Protein AF-A0A8H4S319-F1 (afdb_monomer)

pLDDT: mean 91.71, std 10.35, range [39.69, 98.25]

Nearest PDB structures (foldseek):
  4kp1-assembly1_A  TM=8.920E-01  e=3.649E-25  Methanocaldococcus jannaschii DSM 2661
  4kp2-assembly1_B-2  TM=8.948E-01  e=1.508E-23  Methanocaldococcus jannaschii DSM 2661
  1c97-assembly1_A  TM=8.474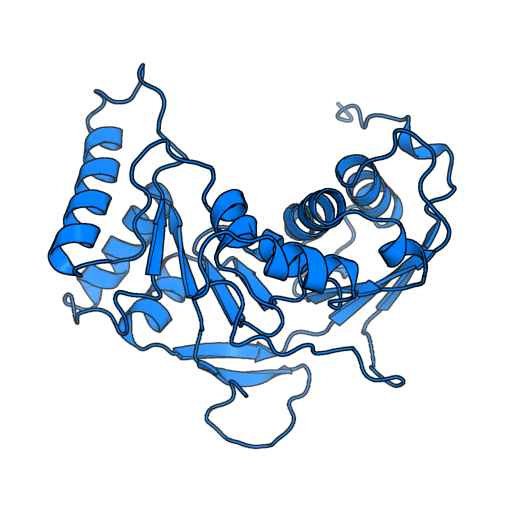E-01  e=1.762E-17  Bos taurus
  1nit-assembly1_A  TM=8.170E-01  e=7.501E-18  Bos taurus
  1fgh-assembly1_A  TM=7.8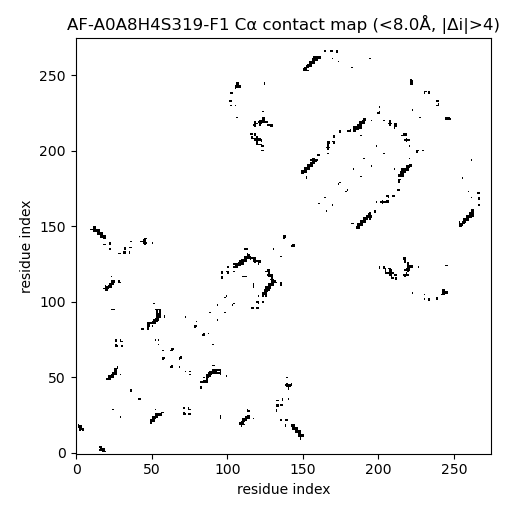74E-01  e=1.018E-17  Bos taurus

Solvent-accessible surface area (backbone atoms only — not comparable to full-atom values): 14619 Å² total; per-residue (Å²): 132,51,58,77,82,70,75,90,72,85,54,67,70,42,80,44,50,28,55,53,63,35,38,39,30,38,29,70,31,39,60,51,18,49,55,49,41,52,74,64,67,59,82,62,61,58,54,39,78,36,41,40,40,22,27,51,87,79,59,53,79,90,52,48,82,39,70,71,45,43,48,31,53,49,50,46,56,46,48,40,63,75,56,60,44,74,38,62,62,47,71,64,70,54,55,57,61,61,52,38,46,69,52,64,58,40,25,59,37,39,32,42,14,32,38,69,50,36,6,25,34,2,35,38,26,16,52,19,32,36,45,54,32,61,68,45,37,47,30,45,44,66,34,35,48,76,44,64,36,55,49,37,30,35,44,30,26,32,61,50,61,53,94,93,62,49,21,60,42,53,39,52,47,49,44,62,76,59,42,99,41,67,82,34,45,73,12,35,36,36,50,40,55,79,18,51,82,69,49,52,65,71,23,30,27,41,34,10,31,53,21,44,81,46,40,16,51,21,14,30,25,65,52,48,71,71,45,52,50,56,39,66,68,44,86,54,70,85,46,58,61,91,64,41,80,60,67,85,59,98,82,64,83,55,84,42,78,44,80,43,66,38,64,59,82,65,66,82,62,78,82,68,81,84,126

Foldseek 3Di:
DFFPVPPVDDDFQDKTKGFAQAEEEELVLLVQLVVLCVVVVNLAFPDLERYAYEHEPPQDPVCCPPPVNVVSLVSLVCCCVVNVHPRYQHHPNDDRCVCCLQFPQFAPGHYEYCDQLQLLNLLANHNGFHDHSNQSSVCRHVSMHIDRRHFEEEAAEDDEADPPDALLLVQVVV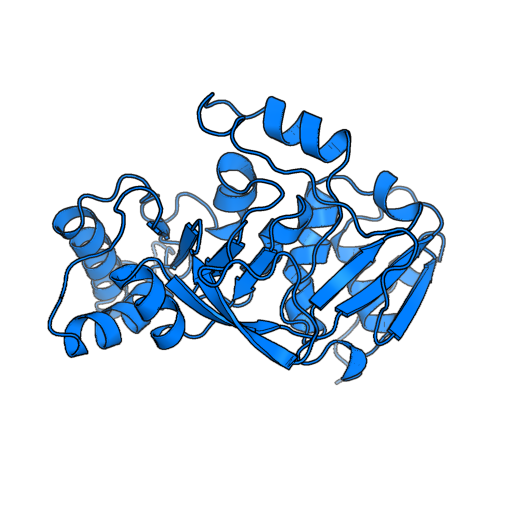CVVCPLDCLQARHEYEYHYPHSVNHASVSSSNNQSCSVVNNHRTYHYQHDPNSLVSQVPHDDPVSNDDHDRDDDDPPDDHPYYHYDYNHDPCSPDDDDPPD

Mean predicted aligned error: 5.01 Å

Sequence (275 aa):
MHDSNHKGFVAPGDLIRVFVDWILASEVSWAGMEKTYNSLRKPGIFRNDRFGLSGDHVVDPRVNKLPEVQALIGASERAKKTFKMTEYQGMNYTILHTEFYRERAQPGMLVVGSDSHTCSAGAIGCLAIGLGAADVTLPLVTGETWFNVPEAINIRLVGAPKPGIGGKDVILYILQVLKRNTIASDRIVEFTGPGVRHLSLDARFAVSNMTTELGGITGLLAPDDITQEFINRRKLTRHKWNTIYFKPDVDAEYAAVHEIDLTNDVFYRTLYPAG

Radius of gyration: 19.17 Å; Cα contacts (8 Å, |Δi|>4): 558; chains: 1; bounding box: 52×46×47 Å

Structure (mmCIF, N/CA/C/O backbone):
data_AF-A0A8H4S319-F1
#
_entry.id   AF-A0A8H4S319-F1
#
loop_
_atom_site.group_PDB
_atom_site.id
_atom_site.type_symbol
_atom_site.label_atom_id
_atom_site.label_alt_id
_atom_site.label_comp_id
_atom_site.label_asym_id
_atom_site.label_entity_id
_atom_site.label_seq_id
_atom_site.pdbx_PDB_ins_code
_atom_site.Cartn_x
_atom_site.Cartn_y
_atom_site.Cartn_z
_atom_site.occupancy
_atom_site.B_iso_or_equiv
_atom_site.auth_seq_id
_atom_site.auth_comp_id
_atom_site.auth_asym_id
_atom_site.auth_atom_id
_atom_site.pdbx_PDB_model_num
ATOM 1 N N . MET A 1 1 ? -9.879 -16.110 -3.978 1.00 51.53 1 MET A N 1
ATOM 2 C CA . MET A 1 1 ? -10.473 -15.450 -5.158 1.00 51.53 1 MET A CA 1
ATOM 3 C C . MET A 1 1 ? -11.551 -14.533 -4.612 1.00 51.53 1 MET A C 1
ATOM 5 O O . MET A 1 1 ? -12.383 -15.021 -3.860 1.00 51.53 1 MET A O 1
ATOM 9 N N . HIS A 1 2 ? -11.437 -13.225 -4.845 1.00 58.91 2 HIS A N 1
ATOM 10 C CA . HIS A 1 2 ? -12.194 -12.212 -4.094 1.00 58.91 2 HIS A CA 1
ATOM 11 C C . HIS A 1 2 ? -13.565 -11.877 -4.691 1.00 58.91 2 HIS A C 1
ATOM 13 O O . HIS A 1 2 ? -14.376 -11.281 -3.993 1.00 58.91 2 HIS A O 1
ATOM 19 N N . ASP A 1 3 ? -13.846 -12.275 -5.937 1.00 65.25 3 ASP A N 1
ATOM 20 C CA . ASP A 1 3 ? -15.151 -12.076 -6.581 1.00 65.25 3 ASP A CA 1
ATOM 21 C C . ASP A 1 3 ? -16.235 -12.973 -5.962 1.00 65.25 3 ASP A C 1
ATOM 23 O O . ASP A 1 3 ? -16.151 -14.201 -6.000 1.00 65.25 3 ASP A O 1
ATOM 27 N N . SER A 1 4 ? -17.286 -12.344 -5.436 1.00 59.56 4 SER A N 1
ATOM 28 C CA . SER A 1 4 ? -18.445 -13.034 -4.858 1.00 59.56 4 SER A CA 1
ATOM 29 C C . SER A 1 4 ? -19.352 -13.708 -5.903 1.00 59.56 4 SER A C 1
ATOM 31 O O . SER A 1 4 ? -20.124 -14.602 -5.550 1.00 59.56 4 SER A O 1
ATOM 33 N N . ASN A 1 5 ? -19.242 -13.340 -7.185 1.00 62.66 5 ASN A N 1
ATOM 34 C CA . ASN A 1 5 ? -20.091 -13.840 -8.272 1.00 62.66 5 ASN A CA 1
ATOM 35 C C . ASN A 1 5 ? -19.475 -15.003 -9.082 1.00 62.66 5 ASN A C 1
ATOM 37 O O . ASN A 1 5 ? -20.155 -15.556 -9.945 1.00 62.66 5 ASN A O 1
ATOM 41 N N . HIS A 1 6 ? -18.244 -15.428 -8.766 1.00 56.44 6 HIS A N 1
ATOM 42 C CA . HIS A 1 6 ? -17.611 -16.676 -9.225 1.00 56.44 6 HIS A CA 1
ATOM 43 C C . HIS A 1 6 ? -17.568 -16.893 -10.756 1.00 56.44 6 HIS A C 1
ATOM 45 O O . HIS A 1 6 ? -17.768 -18.013 -11.226 1.00 56.44 6 HIS A O 1
ATOM 51 N N . LYS A 1 7 ? -17.265 -15.862 -11.561 1.00 59.47 7 LYS A N 1
ATOM 52 C CA . LYS A 1 7 ? -17.079 -16.039 -13.023 1.00 59.47 7 LYS A CA 1
ATOM 53 C C . LYS A 1 7 ? -15.730 -16.653 -13.422 1.00 59.47 7 LYS A C 1
ATOM 55 O O . LYS A 1 7 ? -15.564 -17.079 -14.560 1.00 59.47 7 LYS A O 1
ATOM 60 N N . GLY A 1 8 ? -14.765 -16.700 -12.503 1.00 77.69 8 GLY A N 1
ATOM 61 C CA . GLY A 1 8 ? -13.423 -17.248 -12.740 1.00 77.69 8 GLY A CA 1
ATOM 62 C C . GLY A 1 8 ? -12.469 -16.325 -13.511 1.00 77.69 8 GLY A C 1
ATOM 63 O O . GLY A 1 8 ? -11.270 -16.578 -13.492 1.00 77.69 8 GLY A O 1
ATOM 64 N N . PHE A 1 9 ? -12.970 -15.244 -14.117 1.00 84.38 9 PHE A N 1
ATOM 65 C CA . PHE A 1 9 ? -12.191 -14.158 -14.720 1.00 84.38 9 PHE A CA 1
ATOM 66 C C . PHE A 1 9 ? -12.970 -12.833 -14.643 1.00 84.38 9 PHE A C 1
ATOM 68 O O . PHE A 1 9 ? -14.188 -12.842 -14.442 1.00 84.38 9 PHE A O 1
ATOM 75 N N . VAL A 1 10 ? -12.264 -11.712 -14.802 1.00 90.94 10 VAL A N 1
ATOM 76 C CA . VAL A 1 10 ? -12.821 -10.350 -14.881 1.00 90.94 10 VAL A CA 1
ATOM 77 C C . VAL A 1 10 ? -12.047 -9.554 -15.933 1.00 90.94 10 VAL A C 1
ATOM 79 O O . VAL A 1 10 ? -10.867 -9.832 -16.149 1.00 90.94 10 VAL A O 1
ATOM 82 N N . ALA A 1 11 ? -12.686 -8.581 -16.577 1.00 92.06 11 ALA A N 1
ATOM 83 C CA . ALA A 1 11 ? -12.071 -7.708 -17.576 1.00 92.06 11 ALA A CA 1
ATOM 84 C C . ALA A 1 11 ? -12.149 -6.228 -17.158 1.00 92.06 11 ALA A C 1
ATOM 86 O O . ALA A 1 11 ? -13.044 -5.862 -16.390 1.00 92.06 11 ALA A O 1
ATOM 87 N N . PRO A 1 12 ? -11.251 -5.354 -17.658 1.00 95.19 12 PRO A N 1
ATOM 88 C CA . PRO A 1 12 ? -11.376 -3.914 -17.454 1.00 95.19 12 PRO A CA 1
ATOM 89 C C . PRO A 1 12 ? -12.777 -3.401 -17.818 1.00 95.19 12 PRO A C 1
ATOM 91 O O . PRO A 1 12 ? -13.325 -3.740 -18.865 1.00 95.19 12 PRO A O 1
ATOM 94 N N . GLY A 1 13 ? -13.359 -2.589 -16.937 1.00 94.44 13 GLY A N 1
ATOM 95 C CA . GLY A 1 13 ? -14.726 -2.075 -17.049 1.00 94.44 13 GLY A CA 1
ATOM 96 C C . GLY A 1 13 ? -15.799 -2.922 -16.357 1.00 94.44 13 GLY A C 1
ATOM 97 O O . GLY A 1 13 ? -16.904 -2.419 -16.149 1.00 94.44 13 GLY A O 1
ATOM 98 N N . ASP A 1 14 ? -15.502 -4.158 -15.942 1.00 94.62 14 ASP A N 1
ATOM 99 C CA . ASP A 1 14 ? -16.448 -4.960 -15.163 1.00 94.62 14 ASP A CA 1
ATOM 100 C C . ASP A 1 14 ? -16.683 -4.342 -13.778 1.00 94.62 14 ASP A C 1
ATOM 102 O O . ASP A 1 14 ? -15.738 -4.053 -13.042 1.00 94.62 14 ASP A O 1
ATOM 106 N N . LEU A 1 15 ? -17.950 -4.200 -13.379 1.00 94.44 15 LEU A N 1
ATOM 107 C CA . LEU A 1 15 ? -18.316 -3.881 -12.000 1.00 94.44 15 LEU A CA 1
ATOM 108 C C . LEU A 1 15 ? -18.391 -5.175 -11.186 1.00 94.44 15 LEU A C 1
ATOM 110 O O . LEU A 1 15 ? -19.279 -6.006 -11.397 1.00 94.44 15 LEU A O 1
ATOM 114 N N . ILE A 1 16 ? -17.487 -5.326 -10.224 1.00 93.81 16 ILE A N 1
ATOM 115 C CA . ILE A 1 16 ? -17.382 -6.520 -9.384 1.00 93.81 16 ILE A CA 1
ATOM 116 C C . ILE A 1 16 ? -17.582 -6.184 -7.914 1.00 93.81 16 ILE A C 1
ATOM 118 O O . ILE A 1 16 ? -17.231 -5.099 -7.454 1.00 93.81 16 ILE A O 1
ATOM 122 N N . ARG A 1 17 ? -18.130 -7.146 -7.169 1.00 93.81 17 ARG A N 1
ATOM 123 C CA . ARG A 1 17 ? -18.257 -7.073 -5.713 1.00 93.81 17 ARG A CA 1
ATOM 124 C C . ARG A 1 17 ? -17.277 -8.038 -5.073 1.00 93.81 17 ARG A C 1
ATOM 126 O O . ARG A 1 17 ? -17.358 -9.248 -5.317 1.00 93.81 17 ARG A O 1
ATOM 133 N N . VAL A 1 18 ? -16.396 -7.497 -4.243 1.00 93.50 18 VAL A N 1
ATOM 134 C CA . VAL A 1 18 ? -15.256 -8.222 -3.690 1.00 93.50 18 VAL A CA 1
ATOM 135 C C . VAL A 1 18 ? -15.150 -8.089 -2.183 1.00 93.50 18 VAL A C 1
ATOM 137 O O . VAL A 1 18 ? -15.456 -7.038 -1.620 1.00 93.50 18 VAL A O 1
ATOM 140 N N . PHE A 1 19 ? -14.662 -9.148 -1.541 1.00 94.56 19 PHE A N 1
ATOM 141 C CA . PHE A 1 19 ? 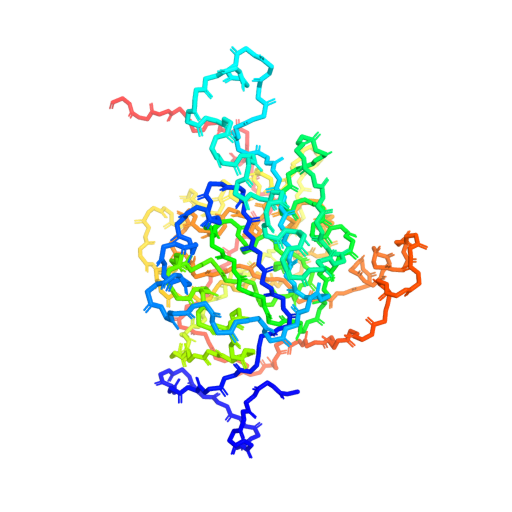-14.219 -9.075 -0.152 1.00 94.56 19 PHE A CA 1
ATOM 142 C C . PHE A 1 19 ? -12.881 -8.347 -0.050 1.00 94.56 19 PHE A C 1
ATOM 144 O O . PHE A 1 19 ? -12.018 -8.494 -0.914 1.00 94.56 19 PHE A O 1
ATOM 151 N N . VAL A 1 20 ? -12.709 -7.583 1.026 1.00 96.00 20 VAL A N 1
ATOM 152 C CA . VAL A 1 20 ? -11.457 -6.885 1.324 1.00 96.00 20 VAL A CA 1
ATOM 153 C C . VAL A 1 20 ? -10.732 -7.604 2.460 1.00 96.00 20 VAL A C 1
ATOM 155 O O . VAL A 1 20 ? -11.329 -7.908 3.493 1.00 96.00 20 VAL A O 1
ATOM 158 N N . ASP A 1 21 ? -9.432 -7.854 2.290 1.00 96.62 21 ASP A N 1
ATOM 159 C CA . ASP A 1 21 ? -8.619 -8.529 3.301 1.00 96.62 21 ASP A CA 1
ATOM 160 C C . ASP A 1 21 ? -8.306 -7.618 4.486 1.00 96.62 21 ASP A C 1
ATOM 162 O O . ASP A 1 21 ? -8.358 -8.074 5.626 1.00 96.62 21 ASP A O 1
ATOM 166 N N . TRP A 1 22 ? -7.976 -6.347 4.228 1.00 97.56 22 TRP A N 1
ATOM 167 C CA . TRP A 1 22 ? -7.637 -5.364 5.260 1.00 97.56 22 TRP A CA 1
ATOM 168 C C . TRP A 1 22 ? -8.174 -3.973 4.971 1.00 97.56 22 TRP A C 1
ATOM 170 O O . TRP A 1 22 ? -8.226 -3.519 3.828 1.00 97.56 22 TRP A O 1
ATOM 180 N N . ILE A 1 23 ? -8.474 -3.276 6.062 1.00 98.19 23 ILE A N 1
ATOM 181 C CA . ILE A 1 23 ? -8.869 -1.876 6.065 1.00 98.19 23 ILE A CA 1
ATOM 182 C C . ILE A 1 23 ? -7.853 -1.085 6.863 1.00 98.19 23 ILE A C 1
ATOM 184 O O . ILE A 1 23 ? -7.537 -1.473 7.988 1.00 98.19 23 ILE A O 1
ATOM 188 N N . LEU A 1 24 ? -7.366 0.017 6.301 1.00 98.19 24 LEU A N 1
ATOM 189 C CA . LEU A 1 24 ? -6.373 0.878 6.937 1.00 98.19 24 LEU A CA 1
ATOM 190 C C . LEU A 1 24 ? -6.910 2.292 7.153 1.00 98.19 24 LEU A C 1
ATOM 192 O O . LEU A 1 24 ? -7.538 2.879 6.270 1.00 98.19 24 LEU A O 1
ATOM 196 N N . ALA A 1 25 ? -6.630 2.860 8.321 1.00 97.75 25 ALA A N 1
ATOM 197 C CA . ALA A 1 25 ? -6.904 4.259 8.607 1.00 97.75 25 ALA A CA 1
ATOM 198 C C . ALA A 1 25 ? -5.858 4.842 9.560 1.00 97.75 25 ALA A C 1
ATOM 200 O O . ALA A 1 25 ? -5.364 4.155 10.458 1.00 97.75 25 ALA A O 1
ATOM 201 N N . SER A 1 26 ? -5.567 6.128 9.381 1.00 97.19 26 SER A N 1
ATOM 202 C CA . SER A 1 26 ? -4.958 6.947 10.424 1.00 97.19 26 SER A CA 1
ATOM 203 C C . SER A 1 26 ? -6.020 7.467 11.398 1.00 97.19 26 SER A C 1
ATOM 205 O O . SER A 1 26 ? -7.224 7.323 11.164 1.00 97.19 26 SER A O 1
ATOM 207 N N . GLU A 1 27 ? -5.607 8.128 12.473 1.00 95.25 27 GLU A N 1
ATOM 208 C CA . GLU A 1 27 ? -6.506 8.819 13.395 1.00 95.25 27 GLU A CA 1
ATOM 209 C C . GLU A 1 27 ? -7.306 9.941 12.709 1.00 95.25 27 GLU A C 1
ATOM 211 O O . GLU A 1 27 ? -8.480 10.154 13.024 1.00 95.25 27 GLU A O 1
ATOM 216 N N . VAL A 1 28 ? -6.695 10.630 11.737 1.00 94.94 28 VAL A N 1
ATOM 217 C CA . VAL A 1 28 ? -7.347 11.692 10.952 1.00 94.94 28 VAL A CA 1
ATOM 218 C C . VAL A 1 28 ? -8.397 11.083 10.030 1.00 94.94 28 VAL A C 1
ATOM 220 O O . VAL A 1 28 ? -9.549 11.524 10.000 1.00 94.94 28 VAL A O 1
ATOM 223 N N . SER A 1 29 ? -8.019 10.029 9.313 1.00 96.25 29 SER A N 1
ATOM 224 C CA . SER A 1 29 ? -8.907 9.334 8.388 1.00 96.25 29 SER A CA 1
ATOM 225 C C . SER A 1 29 ? -10.062 8.654 9.113 1.00 96.25 29 SER A C 1
ATOM 227 O O . SER A 1 29 ? -11.208 8.739 8.668 1.00 96.25 29 SER A O 1
ATOM 229 N N . TRP A 1 30 ? -9.797 8.068 10.284 1.00 97.44 30 TRP A N 1
ATOM 230 C CA . TRP A 1 30 ? -10.834 7.504 11.137 1.00 97.44 30 TRP A CA 1
ATOM 231 C C . TRP A 1 30 ? -11.861 8.553 11.561 1.00 97.44 30 TRP A C 1
ATOM 233 O O . TRP A 1 30 ? -13.049 8.262 11.527 1.00 97.44 30 TRP A O 1
ATOM 243 N N . ALA A 1 31 ? -11.467 9.787 11.882 1.00 94.44 31 ALA A N 1
ATOM 244 C CA . ALA A 1 31 ? -12.438 10.839 12.195 1.00 94.44 31 ALA A CA 1
ATOM 245 C C . ALA A 1 31 ? -13.368 11.170 11.009 1.00 94.44 31 ALA A C 1
ATOM 247 O O . ALA A 1 31 ? -14.531 11.535 11.208 1.00 94.44 31 ALA A O 1
ATOM 248 N N . GLY A 1 32 ? -12.887 11.022 9.771 1.00 94.69 32 GLY A N 1
ATOM 249 C CA . GLY A 1 32 ? -13.719 11.077 8.568 1.00 94.69 32 GLY A CA 1
ATOM 250 C C . GLY A 1 32 ? -14.663 9.877 8.461 1.00 94.69 32 GLY A C 1
ATOM 251 O O . GLY A 1 32 ? -15.869 10.051 8.282 1.00 94.69 32 GLY A O 1
ATOM 252 N N . MET A 1 33 ? -14.129 8.668 8.631 1.00 97.50 33 MET A N 1
ATOM 253 C CA . MET A 1 33 ? -14.889 7.414 8.568 1.00 97.50 33 MET A CA 1
ATOM 254 C C . MET A 1 33 ? -15.960 7.328 9.666 1.00 97.50 33 MET A C 1
ATOM 256 O O . MET A 1 33 ? -17.084 6.906 9.406 1.00 97.50 33 MET A O 1
ATOM 260 N N . GLU A 1 34 ? -15.658 7.789 10.885 1.00 97.19 34 GLU A N 1
ATOM 261 C CA . GLU A 1 34 ? -16.550 7.763 12.050 1.00 97.19 34 GLU A CA 1
ATOM 262 C C . GLU A 1 34 ? -17.845 8.541 11.765 1.00 97.19 34 GLU A C 1
ATOM 264 O O . GLU A 1 34 ? -18.918 8.137 12.213 1.00 97.19 34 GLU A O 1
ATOM 269 N N . LYS A 1 35 ? -17.792 9.615 10.962 1.00 95.75 35 LYS A N 1
ATOM 270 C CA . LYS A 1 35 ? -18.991 10.363 10.540 1.00 95.75 35 LYS A CA 1
ATOM 271 C C . LYS A 1 35 ? -19.930 9.493 9.706 1.00 95.75 35 LYS A C 1
ATOM 273 O O . LYS A 1 35 ? -21.123 9.433 10.005 1.00 95.75 35 LYS A O 1
ATOM 278 N N . THR A 1 36 ? -19.393 8.797 8.707 1.00 96.12 36 THR A N 1
ATOM 279 C CA . THR A 1 36 ? -20.152 7.859 7.868 1.00 96.12 36 THR A CA 1
ATOM 280 C C . THR A 1 36 ? -20.642 6.670 8.692 1.00 96.12 36 THR A C 1
ATOM 282 O O . THR A 1 36 ? -21.810 6.304 8.636 1.00 96.12 36 THR A O 1
ATOM 285 N N . TYR A 1 37 ? -19.798 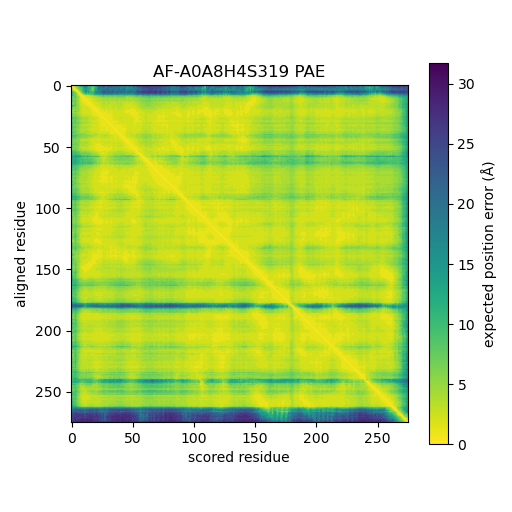6.109 9.554 1.00 97.56 37 TYR A N 1
ATOM 286 C CA . TYR A 1 37 ? -20.176 5.013 10.446 1.00 97.56 37 TYR A CA 1
ATOM 287 C C . TYR A 1 37 ? -21.344 5.395 11.378 1.00 97.56 37 TYR A C 1
ATOM 289 O O . TYR A 1 37 ? -22.272 4.613 11.607 1.00 97.56 37 TYR A O 1
ATOM 297 N N . ASN A 1 38 ? -21.333 6.626 11.893 1.00 96.81 38 ASN A N 1
ATOM 298 C CA . ASN A 1 38 ? -22.397 7.151 12.741 1.00 96.81 38 ASN A CA 1
ATOM 299 C C . ASN A 1 38 ? -23.703 7.383 11.970 1.00 96.81 38 ASN A C 1
ATOM 301 O O . ASN A 1 38 ? -24.771 7.105 12.521 1.00 96.81 38 ASN A O 1
ATOM 305 N N . SER A 1 39 ? -23.647 7.852 10.717 1.00 96.12 39 SER A N 1
ATOM 306 C CA . SER A 1 39 ? -24.852 8.034 9.890 1.00 96.12 39 SER A CA 1
ATOM 307 C C . SER A 1 39 ? -25.530 6.700 9.557 1.00 96.12 39 SER A C 1
ATOM 309 O O . SER A 1 39 ? -26.758 6.634 9.498 1.00 96.12 39 SER A O 1
ATOM 311 N N . LEU A 1 40 ? -24.752 5.614 9.486 1.00 95.44 40 LEU A N 1
ATOM 312 C CA . LEU A 1 40 ? -25.233 4.232 9.372 1.00 95.44 40 LEU A CA 1
ATOM 313 C C . LEU A 1 40 ? -25.820 3.664 10.679 1.00 95.44 40 LEU A C 1
ATOM 315 O O . LEU A 1 40 ? -26.113 2.475 10.761 1.00 95.44 40 LEU A O 1
ATOM 319 N N . ARG A 1 41 ? -26.015 4.496 11.712 1.00 96.62 41 ARG A N 1
ATOM 320 C CA . ARG A 1 41 ? -26.542 4.110 13.035 1.00 96.62 41 ARG A CA 1
ATOM 321 C C . ARG A 1 41 ? -25.669 3.093 13.778 1.00 96.62 41 ARG A C 1
ATOM 323 O O . ARG A 1 41 ? -26.183 2.321 14.582 1.00 96.62 41 ARG A O 1
ATOM 330 N N . LYS A 1 42 ? -24.347 3.152 13.573 1.00 95.06 42 LYS A N 1
ATOM 331 C CA . LYS A 1 42 ? -23.338 2.367 14.307 1.00 95.06 42 LYS A CA 1
ATOM 332 C C . LYS A 1 42 ? -23.592 0.846 14.254 1.00 95.06 42 LYS A C 1
ATOM 334 O O . LYS A 1 42 ? -23.763 0.226 15.304 1.00 95.06 42 LYS A O 1
ATOM 339 N N . PRO A 1 43 ? -23.595 0.234 13.058 1.00 95.62 43 PRO A N 1
ATOM 340 C CA . PRO A 1 43 ? -24.018 -1.156 12.858 1.00 95.62 43 PRO A CA 1
ATOM 341 C C . PRO A 1 43 ? -23.052 -2.218 13.423 1.00 95.62 43 PRO A C 1
ATOM 343 O O . PRO A 1 43 ? -23.346 -3.407 13.348 1.00 95.62 43 PRO A O 1
ATOM 346 N N . GLY A 1 44 ? -21.909 -1.818 13.989 1.00 96.50 44 GLY A N 1
ATOM 347 C CA . GLY A 1 44 ? -20.777 -2.709 14.247 1.00 96.50 44 GLY A CA 1
ATOM 348 C C . GLY A 1 44 ? -19.851 -2.812 13.032 1.00 96.50 44 GLY A C 1
ATOM 349 O O . GLY A 1 44 ? -20.098 -2.191 11.999 1.00 96.50 44 GLY A O 1
ATOM 350 N N . ILE A 1 45 ? -18.756 -3.560 13.177 1.00 97.75 45 ILE A N 1
ATOM 351 C CA . ILE A 1 45 ? -17.786 -3.798 12.099 1.00 97.75 45 ILE A CA 1
ATOM 352 C C . ILE A 1 45 ? -17.730 -5.283 11.757 1.00 97.75 45 ILE A C 1
ATOM 354 O O . ILE A 1 45 ? -17.954 -6.125 12.627 1.00 97.75 45 ILE A O 1
ATOM 358 N N . PHE A 1 46 ? -17.388 -5.593 10.509 1.00 97.50 46 PHE A N 1
ATOM 359 C CA . PHE A 1 46 ? -17.341 -6.962 10.004 1.00 97.50 46 PHE A CA 1
ATOM 360 C C . PHE A 1 46 ? -16.307 -7.821 10.744 1.00 97.50 46 PHE A C 1
ATOM 362 O O . PHE A 1 46 ? -16.592 -8.950 11.143 1.00 97.50 46 PHE A O 1
ATOM 369 N N . ARG A 1 47 ? -15.097 -7.281 10.952 1.00 96.62 47 ARG A N 1
ATOM 370 C CA . ARG A 1 47 ? -13.976 -7.979 11.596 1.00 96.62 47 ARG A CA 1
ATOM 371 C C . ARG A 1 47 ? -13.136 -7.038 12.445 1.00 96.62 47 ARG A C 1
ATOM 373 O O . ARG A 1 47 ? -12.689 -5.998 11.974 1.00 96.62 47 ARG A O 1
ATOM 380 N N . ASN A 1 48 ? -12.843 -7.445 13.677 1.00 96.50 48 ASN A N 1
ATOM 381 C CA . ASN A 1 48 ? -11.977 -6.695 14.593 1.00 96.50 48 ASN A CA 1
ATOM 382 C C . ASN A 1 48 ? -10.476 -6.994 14.424 1.00 96.50 48 ASN A C 1
ATOM 384 O O . ASN A 1 48 ? -9.649 -6.315 15.034 1.00 96.50 48 ASN A O 1
ATOM 388 N N . ASP A 1 49 ? -10.135 -7.994 13.606 1.00 95.69 49 ASP A N 1
ATOM 389 C CA . ASP A 1 49 ? -8.770 -8.467 13.356 1.00 95.69 49 ASP A CA 1
ATOM 390 C C . ASP A 1 49 ? -8.215 -8.069 11.979 1.00 95.69 49 ASP A C 1
ATOM 392 O O . ASP A 1 49 ? -7.126 -8.509 11.605 1.00 95.69 49 ASP A O 1
ATOM 396 N N . ARG A 1 50 ? -8.973 -7.272 11.212 1.00 95.25 50 ARG A N 1
ATOM 397 C CA . ARG A 1 50 ? -8.628 -6.802 9.856 1.00 95.25 50 ARG A CA 1
ATOM 398 C C . ARG A 1 50 ? -8.827 -5.301 9.644 1.00 95.25 50 ARG A C 1
ATOM 400 O O . ARG A 1 50 ? -8.747 -4.819 8.518 1.00 95.25 50 ARG A O 1
ATOM 407 N N . PHE A 1 51 ? -9.034 -4.558 10.728 1.00 97.44 51 PHE A N 1
ATOM 408 C CA . PHE A 1 51 ? -9.025 -3.100 10.717 1.00 97.44 51 PHE A CA 1
ATOM 409 C C . PHE A 1 51 ? -7.753 -2.589 11.403 1.00 97.44 51 PHE A C 1
ATOM 411 O O . PHE A 1 51 ? -7.623 -2.686 12.624 1.00 97.44 51 PHE A O 1
ATOM 418 N N . GLY A 1 52 ? -6.810 -2.091 10.603 1.00 97.25 52 GLY A N 1
ATOM 419 C CA . GLY A 1 52 ? -5.583 -1.441 11.050 1.00 97.25 52 GLY A CA 1
ATOM 420 C C . GLY A 1 52 ? -5.817 0.042 11.321 1.00 97.25 52 GLY A C 1
ATOM 421 O O . GLY A 1 52 ? -6.176 0.781 10.404 1.00 97.25 52 GLY A O 1
ATOM 422 N N . LEU A 1 53 ? -5.600 0.471 12.565 1.00 97.19 53 LEU A N 1
ATOM 423 C CA . LEU A 1 53 ? -5.729 1.870 12.973 1.00 97.19 53 LEU A CA 1
ATOM 424 C C . LEU A 1 53 ? -4.466 2.328 13.701 1.00 97.19 53 LEU A C 1
ATOM 426 O O . LEU A 1 53 ? -4.162 1.843 14.796 1.00 97.19 53 LEU A O 1
ATOM 430 N N . SER A 1 54 ? -3.772 3.295 13.106 1.00 96.06 54 SER A N 1
ATOM 431 C CA . SER A 1 54 ? -2.549 3.886 13.653 1.00 96.06 54 SER A CA 1
ATOM 432 C C . SER A 1 54 ? -2.732 5.382 13.854 1.00 96.06 54 SER A C 1
ATOM 434 O O . SER A 1 54 ? -3.367 6.041 13.042 1.00 96.06 54 SER A O 1
ATOM 436 N N . GLY A 1 55 ? -2.186 5.920 14.937 1.00 95.19 55 GLY A N 1
ATOM 437 C CA . GLY A 1 55 ? -2.040 7.355 15.110 1.00 95.19 55 GLY A CA 1
ATOM 438 C C . GLY A 1 55 ? -0.664 7.798 14.647 1.00 95.19 55 GLY A C 1
ATOM 439 O O . GLY A 1 55 ? 0.310 7.509 15.342 1.00 95.19 55 GLY A O 1
ATOM 440 N N . ASP A 1 56 ? -0.561 8.475 13.510 1.00 94.19 56 ASP A N 1
ATOM 441 C CA . ASP A 1 56 ? 0.731 8.836 12.908 1.00 94.19 56 ASP A CA 1
ATOM 442 C C . ASP A 1 56 ? 0.777 10.217 12.239 1.00 94.19 56 ASP A C 1
ATOM 444 O O . ASP A 1 56 ? 1.872 10.712 11.974 1.00 94.19 56 ASP A O 1
ATOM 448 N N . HIS A 1 57 ? -0.363 10.880 12.021 1.00 92.00 57 HIS A N 1
ATOM 449 C CA . HIS A 1 57 ? -0.410 12.177 11.337 1.00 92.00 57 HIS A CA 1
ATOM 450 C C . HIS A 1 57 ? -0.222 13.364 12.293 1.00 92.00 57 HIS A C 1
ATOM 452 O O . HIS A 1 57 ? 0.450 14.341 11.957 1.00 92.00 57 HIS A O 1
ATOM 458 N N . VAL A 1 58 ? -0.811 13.300 13.489 1.00 87.75 58 VAL A N 1
ATOM 459 C CA . VAL A 1 58 ? -0.847 14.392 14.470 1.00 87.75 58 VAL A CA 1
ATOM 460 C C . VAL A 1 58 ? -0.362 13.896 15.827 1.00 87.75 58 VAL A C 1
ATOM 462 O O . VAL A 1 58 ? -1.100 13.794 16.804 1.00 87.75 58 VAL A O 1
ATOM 465 N N . VAL A 1 59 ? 0.926 13.566 15.863 1.00 86.31 59 VAL A N 1
ATOM 466 C CA . VAL A 1 59 ? 1.580 12.900 17.000 1.00 86.31 59 VAL A CA 1
ATOM 467 C C . VAL A 1 59 ? 2.605 13.770 17.734 1.00 86.31 59 VAL A C 1
ATOM 469 O O . VAL A 1 59 ? 3.246 13.317 18.687 1.00 86.31 59 VAL A O 1
ATOM 472 N N . ASP A 1 60 ? 2.779 15.023 17.306 1.00 90.06 60 ASP A N 1
ATOM 473 C CA . ASP A 1 60 ? 3.786 15.922 17.866 1.00 90.06 60 ASP A CA 1
ATOM 474 C C . ASP A 1 60 ? 3.416 16.370 19.300 1.00 90.06 60 ASP A C 1
ATOM 476 O O . ASP A 1 60 ? 2.354 16.968 19.518 1.00 90.06 60 ASP A O 1
ATOM 480 N N . PRO A 1 61 ? 4.304 16.168 20.296 1.00 89.06 61 PRO A N 1
ATOM 481 C CA . PRO A 1 61 ? 4.049 16.550 21.686 1.00 89.06 61 PRO A CA 1
ATOM 482 C C . PRO A 1 61 ? 3.634 18.011 21.895 1.00 89.06 61 PRO A C 1
ATOM 484 O O . PRO A 1 61 ? 2.934 18.314 22.864 1.00 89.06 61 PRO A O 1
ATOM 487 N N . ARG A 1 62 ? 4.046 18.919 21.003 1.00 93.25 62 ARG A N 1
ATOM 488 C CA . ARG A 1 62 ? 3.731 20.351 21.066 1.00 93.25 62 ARG A CA 1
ATOM 489 C C . ARG A 1 62 ? 2.255 20.633 20.800 1.00 93.25 62 ARG A C 1
ATOM 491 O O . ARG A 1 62 ? 1.714 21.564 21.390 1.00 93.25 62 ARG A O 1
ATOM 498 N N . VAL A 1 63 ? 1.607 19.833 19.952 1.00 92.50 63 VAL A N 1
ATOM 499 C CA . VAL A 1 63 ? 0.196 20.012 19.564 1.00 92.50 63 VAL A CA 1
ATOM 500 C C . VAL A 1 63 ? -0.740 19.030 20.260 1.00 92.50 63 VAL A C 1
ATOM 502 O O . VAL A 1 63 ? -1.947 19.236 20.253 1.00 92.50 63 VAL A O 1
ATOM 505 N N . ASN A 1 64 ? -0.209 18.010 20.942 1.00 90.38 64 ASN A N 1
ATOM 506 C CA . ASN A 1 64 ? -1.019 16.989 21.610 1.00 90.38 64 ASN A CA 1
ATOM 507 C C . ASN A 1 64 ? -2.045 17.556 22.598 1.00 90.38 64 ASN A C 1
ATOM 509 O O . ASN A 1 64 ? -3.066 16.923 22.816 1.00 90.38 64 ASN A O 1
ATOM 513 N N . LYS A 1 65 ? -1.815 18.724 23.207 1.00 92.56 65 LYS A N 1
ATOM 514 C CA . LYS A 1 65 ? -2.771 19.329 24.155 1.00 92.56 65 LYS A CA 1
ATOM 515 C C . LYS A 1 65 ? -3.941 20.043 23.477 1.00 92.56 65 LYS A C 1
ATOM 517 O O . LYS A 1 65 ? -4.884 20.421 24.170 1.00 92.56 65 LYS A O 1
ATOM 522 N N . LEU A 1 66 ? -3.865 20.274 22.168 1.00 96.44 66 LEU A N 1
ATOM 523 C CA . LEU A 1 66 ? -4.903 20.991 21.446 1.00 96.44 66 LEU A CA 1
ATOM 524 C C . LEU A 1 66 ? -6.195 20.152 21.411 1.00 96.44 66 LEU A C 1
ATOM 526 O O . LEU A 1 66 ? -6.121 18.934 21.201 1.00 96.44 66 LEU A O 1
ATOM 530 N N . PRO A 1 67 ? -7.375 20.764 21.629 1.00 96.50 67 PRO A N 1
ATOM 531 C CA . PRO A 1 67 ? -8.645 20.041 21.701 1.00 96.50 67 PRO A CA 1
ATOM 532 C C . PRO A 1 67 ? -8.938 19.176 20.471 1.00 96.50 67 PRO A C 1
ATOM 534 O O . PRO A 1 67 ? -9.441 18.062 20.608 1.00 96.50 67 PRO A O 1
ATOM 537 N N . GLU A 1 68 ? -8.594 19.657 19.278 1.00 95.06 68 GLU A N 1
ATOM 538 C CA . GLU A 1 68 ? -8.768 18.942 18.017 1.00 95.06 68 GLU A CA 1
ATOM 539 C C . GLU A 1 68 ? -7.925 17.664 17.953 1.00 95.06 68 GLU A C 1
ATOM 541 O O . GLU A 1 68 ? -8.433 16.616 17.559 1.00 95.06 68 GLU A O 1
ATOM 546 N N . VAL A 1 69 ? -6.679 17.701 18.433 1.00 95.50 69 VAL A N 1
ATOM 547 C CA . VAL A 1 69 ? -5.789 16.530 18.462 1.00 95.50 69 VAL A CA 1
ATOM 548 C C . VAL A 1 69 ? -6.271 15.525 19.503 1.00 95.50 69 VAL A C 1
ATOM 550 O O . VAL A 1 69 ? -6.381 14.331 19.222 1.00 95.50 69 VAL A O 1
ATOM 553 N N . GLN A 1 70 ? -6.662 16.003 20.687 1.00 95.75 70 GLN A N 1
ATOM 554 C CA . GLN A 1 70 ? -7.270 15.156 21.716 1.00 95.75 70 GLN A CA 1
ATOM 555 C C . GLN A 1 70 ? -8.568 14.492 21.238 1.00 95.75 70 GLN A C 1
ATOM 557 O O . GLN A 1 70 ? -8.844 13.351 21.614 1.00 95.75 70 GLN A O 1
ATOM 562 N N . ALA A 1 71 ? -9.350 15.156 20.382 1.00 96.00 71 ALA A N 1
ATOM 563 C CA . ALA A 1 71 ? -10.549 14.569 19.797 1.00 96.00 71 ALA A CA 1
ATOM 564 C C . ALA A 1 71 ? -10.224 13.394 18.857 1.00 96.00 71 ALA A C 1
ATOM 566 O O . ALA A 1 71 ? -10.898 12.364 18.947 1.00 96.00 71 ALA A O 1
ATOM 567 N N . LEU A 1 72 ? -9.183 13.509 18.021 1.00 96.75 72 LEU A N 1
ATOM 568 C CA . LEU A 1 72 ? -8.718 12.434 17.129 1.00 96.75 72 LEU A CA 1
ATOM 569 C C . LEU A 1 72 ? -8.183 11.226 17.914 1.00 96.75 72 LEU A C 1
ATOM 571 O O . LEU A 1 72 ? -8.581 10.083 17.666 1.00 96.75 72 LEU A O 1
ATOM 575 N N . ILE A 1 73 ? -7.342 11.484 18.922 1.00 95.50 73 ILE A N 1
ATOM 576 C CA . ILE A 1 73 ? -6.825 10.449 19.830 1.00 95.50 73 ILE A CA 1
ATOM 577 C C . ILE A 1 73 ? -7.996 9.758 20.538 1.00 95.50 73 ILE A C 1
ATOM 579 O O . ILE A 1 73 ? -8.108 8.531 20.538 1.00 95.50 73 ILE A O 1
ATOM 583 N N . GLY A 1 74 ? -8.918 10.544 21.098 1.00 95.94 74 GLY A N 1
ATOM 584 C CA . GLY A 1 74 ? -10.099 10.036 21.782 1.00 95.94 74 GLY A CA 1
ATOM 585 C C . GLY A 1 74 ? -11.004 9.205 20.872 1.00 95.94 74 GLY A C 1
ATOM 586 O O . GLY A 1 74 ? -11.530 8.186 21.317 1.00 95.94 74 GLY A O 1
ATOM 587 N N . ALA A 1 75 ? -11.182 9.597 19.607 1.00 96.94 75 ALA A N 1
ATOM 588 C CA . ALA A 1 75 ? -11.942 8.827 18.621 1.00 96.94 75 ALA A CA 1
ATOM 589 C C . ALA A 1 75 ? -11.303 7.467 18.336 1.00 96.94 75 ALA A C 1
ATOM 591 O O . ALA A 1 75 ? -12.003 6.451 18.323 1.00 96.94 75 ALA A O 1
ATOM 592 N N . SER A 1 76 ? -9.980 7.433 18.197 1.00 97.12 76 SER A N 1
ATOM 593 C CA . SER A 1 76 ? -9.228 6.201 17.955 1.00 97.12 76 SER A CA 1
ATOM 594 C C . SER A 1 76 ? -9.279 5.251 19.158 1.00 97.12 76 SER A C 1
ATOM 596 O O . SER A 1 76 ? -9.572 4.063 19.016 1.00 97.12 76 SER A O 1
ATOM 598 N N . GLU A 1 77 ? -9.109 5.777 20.375 1.00 96.75 77 GLU A N 1
ATOM 599 C CA . GLU A 1 77 ? -9.221 4.991 21.611 1.00 96.75 77 GLU A CA 1
ATOM 600 C C . GLU A 1 77 ? -10.645 4.469 21.854 1.00 96.75 77 GLU A C 1
ATOM 602 O O . GLU A 1 77 ? -10.830 3.350 22.348 1.00 96.75 77 GLU A O 1
ATOM 607 N N . ARG A 1 78 ? -11.674 5.251 21.496 1.00 97.12 78 ARG A N 1
ATOM 608 C CA . ARG A 1 78 ? -13.064 4.778 21.521 1.00 97.12 78 ARG A CA 1
ATOM 609 C C . ARG A 1 78 ? -13.267 3.640 20.529 1.00 97.12 78 ARG A C 1
ATOM 611 O O . ARG A 1 78 ? -13.791 2.609 20.937 1.00 97.12 78 ARG A O 1
ATOM 618 N N . ALA A 1 79 ? -12.814 3.782 19.284 1.00 97.69 79 ALA A N 1
ATOM 619 C CA . ALA A 1 79 ? -12.931 2.737 18.267 1.00 97.69 79 ALA A CA 1
ATOM 620 C C . ALA A 1 79 ? -12.267 1.429 18.716 1.00 97.69 79 ALA A C 1
ATOM 622 O O . ALA A 1 79 ? -12.914 0.380 18.711 1.00 97.69 79 ALA A O 1
ATOM 623 N N . LYS A 1 80 ? -11.032 1.504 19.232 1.00 97.69 80 LYS A N 1
ATOM 624 C CA . LYS A 1 80 ? -10.319 0.356 19.811 1.00 97.69 80 LYS A CA 1
ATOM 625 C C . LYS A 1 80 ? -11.172 -0.392 20.834 1.00 97.69 80 LYS A C 1
ATOM 627 O O . LYS A 1 80 ? -11.290 -1.615 20.763 1.00 97.69 80 LYS A O 1
ATOM 632 N N . LYS A 1 81 ? -11.763 0.333 21.791 1.00 98.00 81 LYS A N 1
ATOM 633 C CA . LYS A 1 81 ? -12.572 -0.246 22.877 1.00 98.00 81 LYS A CA 1
ATOM 634 C C . LYS A 1 81 ? -13.904 -0.790 22.370 1.00 98.00 81 LYS A C 1
ATOM 636 O O . LYS A 1 81 ? -14.251 -1.926 22.681 1.00 98.00 81 LYS A O 1
ATOM 641 N N . THR A 1 82 ? -14.637 -0.000 21.589 1.00 97.44 82 THR A N 1
ATOM 642 C CA . THR A 1 82 ? -15.964 -0.353 21.073 1.00 97.44 82 THR A CA 1
ATOM 643 C C . THR A 1 82 ? -15.902 -1.567 20.154 1.00 97.44 82 THR A C 1
ATOM 645 O O . THR A 1 82 ? -16.716 -2.475 20.294 1.00 97.44 82 THR A O 1
ATOM 648 N N . PHE A 1 83 ? -14.915 -1.620 19.260 1.00 97.94 83 PHE A N 1
ATOM 649 C CA . PHE A 1 83 ? -14.769 -2.711 18.299 1.00 97.94 83 PHE A CA 1
ATOM 650 C C . PHE A 1 83 ? -13.893 -3.859 18.794 1.00 97.94 83 PHE A C 1
ATOM 652 O O . PHE A 1 83 ? -13.779 -4.870 18.108 1.00 97.94 83 PHE A O 1
ATOM 659 N N . LYS A 1 84 ? -13.279 -3.728 19.979 1.00 97.94 84 LYS A N 1
ATOM 660 C CA . LYS A 1 84 ? -12.339 -4.714 20.536 1.00 97.94 84 LYS A CA 1
ATOM 661 C C . LYS A 1 84 ? -11.226 -5.042 19.532 1.00 97.94 84 LYS A C 1
ATOM 663 O O . LYS A 1 84 ? -10.967 -6.210 19.244 1.00 97.94 84 LYS A O 1
ATOM 668 N N . MET A 1 85 ? -10.631 -3.999 18.953 1.00 97.44 85 MET A N 1
ATOM 669 C CA . MET A 1 85 ? -9.654 -4.127 17.868 1.00 97.44 85 MET A CA 1
ATOM 670 C C . MET A 1 85 ? -8.405 -4.872 18.337 1.00 97.44 85 MET A C 1
ATOM 672 O O . MET A 1 85 ? -7.856 -4.553 19.393 1.00 97.44 85 MET A O 1
ATOM 676 N N . THR A 1 86 ? -7.921 -5.811 17.523 1.00 95.94 86 THR A N 1
ATOM 677 C CA . THR A 1 86 ? -6.636 -6.490 17.771 1.00 95.94 86 THR A CA 1
ATOM 678 C C . THR A 1 86 ? -5.477 -5.857 17.003 1.00 95.94 86 THR A C 1
ATOM 680 O O . THR A 1 86 ? -4.326 -6.187 17.262 1.00 95.94 86 THR A O 1
ATOM 683 N N . GLU A 1 87 ? -5.770 -4.947 16.071 1.00 94.88 87 GLU A N 1
ATOM 684 C CA . GLU A 1 87 ? -4.802 -4.353 15.140 1.00 94.88 87 GLU A CA 1
ATOM 685 C C . GLU A 1 87 ? -4.751 -2.820 15.265 1.00 94.88 87 GLU A C 1
ATOM 687 O O . GLU A 1 87 ? -4.708 -2.096 14.276 1.00 94.88 87 GLU A O 1
ATOM 692 N N . TYR A 1 88 ? -4.740 -2.324 16.506 1.00 95.75 88 TYR A N 1
ATOM 693 C CA . TYR A 1 88 ? -4.529 -0.910 16.831 1.00 95.75 88 TYR A CA 1
ATOM 694 C C . TYR A 1 88 ? -3.089 -0.666 17.295 1.00 95.75 88 TYR A C 1
ATOM 696 O O . TYR A 1 88 ? -2.650 -1.282 18.270 1.00 95.75 88 TYR A O 1
ATOM 704 N N . GLN A 1 89 ? -2.371 0.242 16.632 1.00 94.38 89 GLN A N 1
ATOM 705 C CA . GLN A 1 89 ? -0.948 0.506 16.897 1.00 94.38 89 GLN A CA 1
ATOM 706 C C . GLN A 1 89 ? -0.710 1.616 17.935 1.00 94.38 89 GLN A C 1
ATOM 708 O O . GLN A 1 89 ? 0.410 1.773 18.415 1.00 94.38 89 GLN A O 1
ATOM 713 N N . GLY A 1 90 ? -1.751 2.351 18.337 1.00 93.19 90 GLY A N 1
ATOM 714 C CA . GLY A 1 90 ? -1.593 3.503 19.226 1.00 93.19 90 GLY A CA 1
ATOM 715 C C . GLY A 1 90 ? -1.092 4.745 18.496 1.00 93.19 90 GLY A C 1
ATOM 716 O O . GLY A 1 90 ? -1.063 4.791 17.270 1.00 93.19 90 GLY A O 1
ATOM 717 N N . MET A 1 91 ? -0.720 5.763 19.270 1.00 93.25 91 MET A N 1
ATOM 718 C CA . MET A 1 91 ? -0.204 7.030 18.752 1.00 93.25 91 MET A CA 1
ATOM 719 C C . MET A 1 91 ? 1.326 7.002 18.712 1.00 93.25 91 MET A C 1
ATOM 721 O O . MET A 1 91 ? 1.960 6.605 19.690 1.00 93.25 91 MET A O 1
ATOM 725 N N . ASN A 1 92 ? 1.912 7.486 17.620 1.00 91.38 92 ASN A N 1
ATOM 726 C CA . ASN A 1 92 ? 3.352 7.662 17.425 1.00 91.38 92 ASN A CA 1
ATOM 727 C C . ASN A 1 92 ? 4.192 6.374 17.506 1.00 91.38 92 ASN A C 1
ATOM 729 O O . ASN A 1 92 ? 5.356 6.414 17.906 1.00 91.38 92 ASN A O 1
ATOM 733 N N . TYR A 1 93 ? 3.616 5.219 17.168 1.00 91.19 93 TYR A N 1
ATOM 734 C CA . TYR A 1 93 ? 4.381 3.970 17.105 1.00 91.19 93 TYR A CA 1
ATOM 735 C C . TYR A 1 93 ? 5.218 3.893 15.821 1.00 91.19 93 TYR A C 1
ATOM 737 O O . TYR A 1 93 ? 6.396 3.544 15.851 1.00 91.19 93 TYR A O 1
ATOM 745 N N . THR A 1 94 ? 4.594 4.212 14.687 1.00 89.88 94 THR A N 1
ATOM 746 C CA . THR A 1 94 ? 5.150 4.080 13.336 1.00 89.88 94 THR A CA 1
ATOM 747 C C . THR A 1 94 ? 4.190 4.711 12.326 1.00 89.88 94 THR A C 1
ATOM 749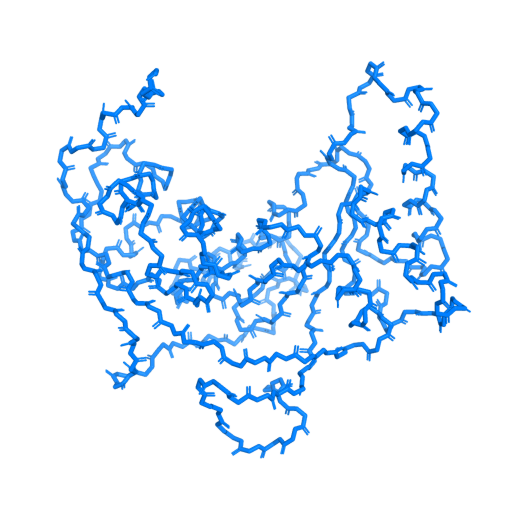 O O . THR A 1 94 ? 3.016 4.918 12.635 1.00 89.88 94 THR A O 1
ATOM 752 N N . ILE A 1 95 ? 4.668 4.942 11.106 1.00 95.25 95 ILE A N 1
ATOM 753 C CA . ILE A 1 95 ? 3.802 5.297 9.978 1.00 95.25 95 ILE A CA 1
ATOM 754 C C . ILE A 1 95 ? 2.978 4.065 9.585 1.00 95.25 95 ILE A C 1
ATOM 756 O O . ILE A 1 95 ? 3.541 2.979 9.394 1.00 95.25 95 ILE A O 1
ATOM 760 N N . LEU A 1 96 ? 1.666 4.249 9.425 1.00 95.50 96 LEU A N 1
ATOM 761 C CA . LEU A 1 96 ? 0.674 3.214 9.114 1.00 95.50 96 LEU A CA 1
ATOM 762 C C . LEU A 1 96 ? 1.150 2.271 8.001 1.00 95.50 96 LEU A C 1
ATOM 764 O O . LEU A 1 96 ? 1.214 1.053 8.189 1.00 95.50 96 LEU A O 1
ATOM 768 N N . HIS A 1 97 ? 1.539 2.843 6.859 1.00 97.44 97 HIS A N 1
ATOM 769 C CA . HIS A 1 97 ? 1.949 2.086 5.673 1.00 97.44 97 HIS A CA 1
ATOM 770 C C . HIS A 1 97 ? 3.227 1.288 5.891 1.00 97.44 97 HIS A C 1
ATOM 772 O O . HIS A 1 97 ? 3.314 0.147 5.447 1.00 97.44 97 HIS A O 1
ATOM 778 N N . THR A 1 98 ? 4.204 1.859 6.599 1.00 95.94 98 THR A N 1
ATOM 779 C CA . THR A 1 98 ? 5.499 1.218 6.867 1.00 95.94 98 THR A CA 1
ATOM 780 C C . THR A 1 98 ? 5.320 -0.054 7.685 1.00 95.94 98 THR A C 1
ATOM 782 O O . THR A 1 98 ? 5.883 -1.097 7.363 1.00 95.94 98 THR A O 1
ATOM 785 N N . GLU A 1 99 ? 4.521 0.018 8.743 1.00 94.69 99 GLU A N 1
ATOM 786 C CA . GLU A 1 99 ? 4.253 -1.120 9.619 1.00 94.69 99 GLU A CA 1
ATOM 787 C C . GLU A 1 99 ? 3.336 -2.149 8.970 1.00 94.69 99 GLU A C 1
ATOM 789 O O . GLU A 1 99 ? 3.576 -3.354 9.076 1.00 94.69 99 GLU A O 1
ATOM 794 N N . PHE A 1 100 ? 2.309 -1.695 8.251 1.00 96.88 100 PHE A N 1
ATOM 795 C CA . PHE A 1 100 ? 1.435 -2.598 7.518 1.00 96.88 100 PHE A CA 1
ATOM 796 C C . PHE A 1 100 ? 2.212 -3.386 6.458 1.00 96.88 100 PHE A C 1
ATOM 798 O O . PHE A 1 100 ? 2.130 -4.613 6.420 1.00 96.88 100 PHE A O 1
ATOM 805 N N . TYR A 1 101 ? 3.030 -2.708 5.657 1.00 96.44 101 TYR A N 1
ATOM 806 C CA . TYR A 1 101 ? 3.907 -3.326 4.668 1.00 96.44 101 TYR A CA 1
ATOM 807 C C . TYR A 1 101 ? 4.878 -4.339 5.289 1.00 96.44 101 TYR A C 1
ATOM 809 O O . TYR A 1 101 ? 5.011 -5.472 4.815 1.00 96.44 101 TYR A O 1
ATOM 817 N N . ARG A 1 102 ? 5.546 -3.946 6.379 1.00 95.12 102 ARG A N 1
ATOM 818 C CA . ARG A 1 102 ? 6.573 -4.774 7.017 1.00 95.12 102 ARG A CA 1
ATOM 819 C C . ARG A 1 102 ? 6.017 -6.017 7.671 1.00 95.12 102 ARG A C 1
ATOM 821 O O . ARG A 1 102 ? 6.682 -7.044 7.611 1.00 95.12 102 ARG A O 1
ATOM 828 N N . GLU A 1 103 ? 4.826 -5.947 8.253 1.00 94.12 103 GLU A N 1
ATOM 829 C CA . GLU A 1 103 ? 4.340 -7.009 9.132 1.00 94.12 103 GLU A CA 1
ATOM 830 C C . GLU A 1 103 ? 3.041 -7.670 8.668 1.00 94.12 103 GLU A C 1
ATOM 832 O O . GLU A 1 103 ? 2.818 -8.814 9.026 1.00 94.12 103 GLU A O 1
ATOM 837 N N . ARG A 1 104 ? 2.164 -7.022 7.895 1.00 95.00 104 ARG A N 1
ATOM 838 C CA . ARG A 1 104 ? 0.784 -7.521 7.683 1.00 95.00 104 ARG A CA 1
ATOM 839 C C . ARG A 1 104 ? 0.424 -7.789 6.233 1.00 95.00 104 ARG A C 1
ATOM 841 O O . ARG A 1 104 ? -0.296 -8.749 5.966 1.00 95.00 104 ARG A O 1
ATOM 848 N N . ALA A 1 105 ? 0.908 -6.958 5.319 1.00 96.12 105 ALA A N 1
ATOM 849 C CA . ALA A 1 105 ? 0.622 -7.099 3.904 1.00 96.12 105 ALA A CA 1
ATOM 850 C C . ALA A 1 105 ? 1.159 -8.446 3.389 1.00 96.12 105 ALA A C 1
ATOM 852 O O . ALA A 1 105 ? 2.265 -8.857 3.756 1.00 96.12 105 ALA A O 1
ATOM 853 N N . GLN A 1 106 ? 0.405 -9.114 2.518 1.00 95.94 106 GLN A N 1
ATOM 854 C CA . GLN A 1 106 ? 0.841 -10.326 1.823 1.00 95.94 106 GLN A CA 1
ATOM 855 C C . GLN A 1 106 ? 0.579 -10.209 0.319 1.00 95.94 106 GLN A C 1
ATOM 857 O O . GLN A 1 106 ? -0.395 -9.560 -0.078 1.00 95.94 106 GLN A O 1
ATOM 862 N N . PRO A 1 107 ? 1.394 -10.872 -0.521 1.00 96.38 107 PRO A N 1
ATOM 863 C CA . PRO A 1 107 ? 1.071 -11.036 -1.927 1.00 96.38 107 PRO A CA 1
ATOM 864 C C . PRO A 1 107 ? -0.319 -11.656 -2.125 1.00 96.38 107 PRO A C 1
ATOM 866 O O . PRO A 1 107 ? -0.695 -12.611 -1.435 1.00 96.38 107 PRO A O 1
ATOM 869 N N . GLY A 1 108 ? -1.077 -11.084 -3.063 1.00 94.31 108 GLY A N 1
ATOM 870 C CA . GLY A 1 108 ? -2.433 -11.513 -3.411 1.00 94.31 108 GLY A CA 1
ATOM 871 C C . GLY A 1 108 ? -3.550 -10.997 -2.501 1.00 94.31 108 GLY A C 1
ATOM 872 O O . GLY A 1 108 ? -4.713 -11.325 -2.741 1.00 94.31 108 GLY A O 1
ATOM 873 N N . MET A 1 109 ? -3.234 -10.182 -1.489 1.00 95.94 109 MET A N 1
ATOM 874 C CA . MET A 1 109 ? -4.259 -9.485 -0.709 1.00 95.94 109 MET A CA 1
ATOM 875 C C . MET A 1 109 ? -4.871 -8.315 -1.484 1.00 95.94 109 MET A C 1
ATOM 877 O O . MET A 1 109 ? -4.180 -7.648 -2.255 1.00 95.94 109 MET A O 1
ATOM 881 N N . LEU A 1 110 ? -6.145 -8.038 -1.210 1.00 96.50 110 LEU A N 1
ATOM 882 C CA . LEU A 1 110 ? -6.830 -6.799 -1.557 1.00 96.50 110 LEU A CA 1
ATOM 883 C C . LEU A 1 110 ? -7.001 -5.943 -0.299 1.00 96.50 110 LEU A C 1
ATOM 885 O O . LEU A 1 110 ? -7.664 -6.343 0.659 1.00 96.50 110 LEU A O 1
ATOM 889 N N . VAL A 1 111 ? -6.415 -4.752 -0.304 1.00 97.75 111 VAL A N 1
ATOM 890 C CA . VAL A 1 111 ? -6.400 -3.833 0.837 1.00 97.75 111 VAL A CA 1
ATOM 891 C C . VAL A 1 111 ? -6.987 -2.502 0.416 1.00 97.75 111 VAL A C 1
ATOM 893 O O . VAL A 1 111 ? -6.615 -1.961 -0.623 1.00 97.75 111 VAL A O 1
ATOM 896 N N . VAL A 1 112 ? -7.870 -1.951 1.242 1.00 98.12 112 VAL A N 1
ATOM 897 C CA . VAL A 1 112 ? -8.370 -0.586 1.062 1.00 98.12 112 VAL A CA 1
ATOM 898 C C . VAL A 1 112 ? -7.990 0.261 2.261 1.00 98.12 112 VAL A C 1
ATOM 900 O O . VAL A 1 112 ? -8.034 -0.191 3.404 1.00 98.12 112 VAL A O 1
ATOM 903 N N . GLY A 1 113 ? -7.600 1.501 2.019 1.00 97.69 113 GLY A N 1
ATOM 904 C CA . GLY A 1 113 ? -7.217 2.412 3.084 1.00 97.69 113 GLY A CA 1
ATOM 905 C C . GLY A 1 113 ? -7.771 3.794 2.835 1.00 97.69 113 GLY A C 1
ATOM 906 O O . GLY A 1 113 ? -7.858 4.239 1.694 1.00 97.69 113 GLY A O 1
ATOM 907 N N . SER A 1 114 ? -8.141 4.490 3.906 1.00 96.56 114 SER A N 1
ATOM 908 C CA . SER A 1 114 ? -8.563 5.889 3.813 1.00 96.56 114 SER A CA 1
ATOM 909 C C . SER A 1 114 ? -7.335 6.804 3.783 1.00 96.56 114 SER A C 1
ATOM 911 O O . SER A 1 114 ? -7.195 7.686 4.625 1.00 96.56 114 SER A O 1
ATOM 913 N N . ASP A 1 115 ? -6.415 6.540 2.859 1.00 96.06 115 ASP A N 1
ATOM 914 C CA . ASP A 1 115 ? -5.141 7.235 2.681 1.00 96.06 115 ASP A CA 1
ATOM 915 C C . ASP A 1 115 ? -4.605 6.962 1.263 1.00 96.06 115 ASP A C 1
ATOM 917 O O . ASP A 1 115 ? -4.606 5.809 0.816 1.00 96.06 115 ASP A O 1
ATOM 921 N N . SER A 1 116 ? -4.148 7.998 0.552 1.00 92.69 116 SER A N 1
ATOM 922 C CA . SER A 1 116 ? -3.671 7.901 -0.839 1.00 92.69 116 SER A CA 1
ATOM 923 C C . SER A 1 116 ? -2.485 6.953 -1.008 1.00 92.69 116 SER A C 1
ATOM 925 O O . SER A 1 116 ? -2.370 6.248 -2.011 1.00 92.69 116 SER A O 1
ATOM 927 N N . HIS A 1 117 ? -1.614 6.882 -0.006 1.00 96.75 117 HIS A N 1
ATOM 928 C CA . HIS A 1 117 ? -0.374 6.118 -0.056 1.00 96.75 117 HIS A CA 1
ATOM 929 C C . HIS A 1 117 ? -0.556 4.663 0.389 1.00 96.75 117 HIS A C 1
ATOM 931 O O . HIS A 1 117 ? 0.426 3.927 0.497 1.00 96.75 117 HIS A O 1
ATOM 937 N N . THR A 1 118 ? -1.799 4.193 0.556 1.00 98.00 118 THR A N 1
ATOM 938 C CA . THR A 1 118 ? -2.122 2.765 0.769 1.00 98.00 118 THR A CA 1
ATOM 939 C C . THR A 1 118 ? -1.490 1.863 -0.302 1.00 98.00 118 THR A C 1
ATOM 941 O O . THR A 1 118 ? -1.087 0.736 -0.009 1.00 98.00 118 THR A O 1
ATOM 944 N N . CYS A 1 119 ? -1.295 2.391 -1.516 1.00 97.25 119 CYS A N 1
ATOM 945 C CA . CYS A 1 119 ? -0.584 1.751 -2.626 1.00 97.25 119 CYS A CA 1
ATOM 946 C C . CYS A 1 119 ? 0.828 1.243 -2.288 1.00 97.25 119 CYS A C 1
ATOM 948 O O . CYS A 1 119 ? 1.317 0.330 -2.948 1.00 97.25 119 CYS A O 1
ATOM 950 N N . SER A 1 120 ? 1.456 1.736 -1.217 1.00 97.88 120 SER A N 1
ATOM 951 C CA . SER A 1 120 ? 2.775 1.298 -0.738 1.00 97.88 120 SER A CA 1
ATOM 952 C C . SER A 1 120 ? 2.909 -0.221 -0.574 1.00 97.88 120 SER A C 1
ATOM 954 O O . SER A 1 120 ? 3.976 -0.782 -0.824 1.00 97.88 120 SER A O 1
ATOM 956 N N . ALA A 1 121 ? 1.834 -0.910 -0.176 1.00 97.94 121 ALA A N 1
ATOM 957 C CA . ALA A 1 121 ? 1.852 -2.363 -0.013 1.00 97.94 121 ALA A CA 1
ATOM 958 C C . ALA A 1 121 ? 1.971 -3.131 -1.348 1.00 97.94 121 ALA A C 1
ATOM 960 O O . ALA A 1 121 ? 2.341 -4.306 -1.339 1.00 97.94 121 ALA A O 1
ATOM 961 N N . GLY A 1 122 ? 1.762 -2.480 -2.497 1.00 98.00 122 GLY A N 1
ATOM 962 C CA . GLY A 1 122 ? 2.000 -3.072 -3.816 1.00 98.00 122 GLY A CA 1
ATOM 963 C C . GLY A 1 122 ? 3.440 -3.525 -4.053 1.00 98.00 122 GLY A C 1
ATOM 964 O O . GLY A 1 122 ? 3.679 -4.399 -4.885 1.00 98.00 122 GLY A O 1
ATOM 965 N N . ALA A 1 123 ? 4.388 -3.049 -3.245 1.00 97.94 123 ALA A N 1
ATOM 966 C CA . ALA A 1 123 ? 5.790 -3.449 -3.288 1.00 97.94 123 ALA A CA 1
ATOM 967 C C . ALA A 1 123 ? 6.040 -4.951 -3.056 1.00 97.94 123 ALA A C 1
ATOM 969 O O . ALA A 1 123 ? 7.103 -5.455 -3.420 1.00 97.94 123 ALA A O 1
ATOM 970 N N . ILE A 1 124 ? 5.069 -5.654 -2.463 1.00 96.62 124 ILE A N 1
ATOM 971 C CA . ILE A 1 124 ? 5.087 -7.110 -2.252 1.00 96.62 124 ILE A CA 1
ATOM 972 C C . ILE A 1 124 ? 3.997 -7.837 -3.058 1.00 96.62 124 ILE A C 1
ATOM 974 O O . ILE A 1 124 ? 3.637 -8.957 -2.717 1.00 96.62 124 ILE A O 1
ATOM 978 N N . GLY A 1 125 ? 3.402 -7.214 -4.076 1.00 96.50 125 GLY A N 1
ATOM 979 C CA . GLY A 1 125 ? 2.324 -7.831 -4.861 1.00 96.50 125 GLY A CA 1
ATOM 980 C C . GLY A 1 125 ? 0.964 -7.862 -4.156 1.00 96.50 125 GLY A C 1
ATOM 981 O O . GLY A 1 125 ? 0.147 -8.746 -4.413 1.00 96.50 125 GLY A O 1
ATOM 982 N N . CYS A 1 126 ? 0.724 -6.929 -3.232 1.00 96.81 126 CYS A N 1
ATOM 983 C CA . CYS A 1 126 ? -0.592 -6.680 -2.646 1.00 96.81 126 CYS A CA 1
ATOM 984 C C . CYS A 1 126 ? -1.354 -5.660 -3.506 1.00 96.8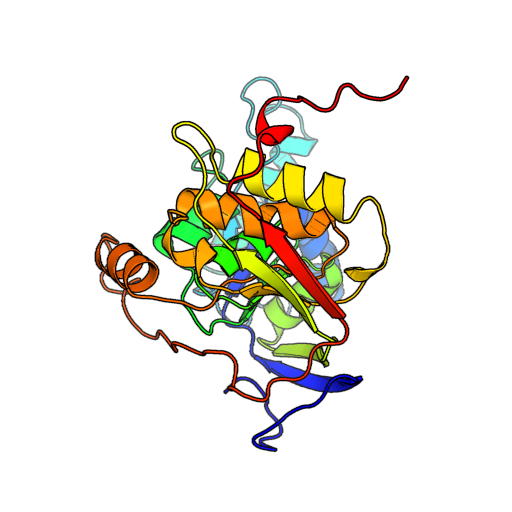1 126 CYS A C 1
ATOM 986 O O . CYS A 1 126 ? -0.827 -4.592 -3.805 1.00 96.81 126 CYS A O 1
ATOM 988 N N . LEU A 1 127 ? -2.612 -5.930 -3.853 1.00 97.00 127 LEU A N 1
ATOM 989 C CA . LEU A 1 127 ? -3.473 -4.936 -4.491 1.00 97.00 127 LEU A CA 1
ATOM 990 C C . LEU A 1 127 ? -3.997 -3.983 -3.409 1.00 97.00 127 LEU A C 1
ATOM 992 O O . LEU A 1 127 ? -4.952 -4.298 -2.708 1.00 97.00 127 LEU A O 1
ATOM 996 N N . ALA A 1 128 ? -3.328 -2.848 -3.215 1.00 97.50 128 ALA A N 1
ATOM 997 C CA . ALA A 1 128 ? -3.620 -1.924 -2.121 1.00 97.50 128 ALA A CA 1
ATOM 998 C C . ALA A 1 128 ? -4.064 -0.559 -2.653 1.00 97.50 128 ALA A C 1
ATOM 1000 O O . ALA A 1 128 ? -3.320 0.081 -3.391 1.00 97.50 128 ALA A O 1
ATOM 1001 N N . ILE A 1 129 ? -5.271 -0.120 -2.305 1.00 97.38 129 ILE A N 1
ATOM 1002 C CA . ILE A 1 129 ? -5.938 1.019 -2.943 1.00 97.38 129 ILE A CA 1
ATOM 1003 C C . ILE A 1 129 ? -6.325 2.062 -1.892 1.00 97.38 129 ILE A C 1
ATOM 1005 O O . ILE A 1 129 ? -6.958 1.747 -0.883 1.00 97.38 129 ILE A O 1
ATOM 1009 N N . GLY A 1 130 ? -5.944 3.315 -2.142 1.00 96.25 130 GLY A N 1
ATOM 1010 C CA . GLY A 1 130 ? -6.408 4.459 -1.364 1.00 96.25 130 GLY A CA 1
ATOM 1011 C C . GLY A 1 130 ? -7.794 4.899 -1.827 1.00 96.25 130 GLY A C 1
ATOM 1012 O O . GLY A 1 130 ? -7.997 5.120 -3.017 1.00 96.25 130 GLY A O 1
ATOM 1013 N N . LEU A 1 131 ? -8.746 5.029 -0.906 1.00 95.62 131 LEU A N 1
ATOM 1014 C CA . LEU A 1 131 ? -10.121 5.452 -1.184 1.00 95.62 131 LEU A CA 1
ATOM 1015 C C . LEU A 1 131 ? -10.562 6.561 -0.220 1.00 95.62 131 LEU A C 1
ATOM 1017 O O . LEU A 1 131 ? -9.922 6.825 0.799 1.00 95.62 131 LEU A O 1
ATOM 1021 N N . GLY A 1 132 ? -11.683 7.213 -0.529 1.00 94.25 132 GLY A N 1
ATOM 1022 C CA . GLY A 1 132 ? -12.289 8.196 0.364 1.00 94.25 132 GLY A CA 1
ATOM 1023 C C . GLY A 1 132 ? -12.821 7.560 1.653 1.00 94.25 132 GLY A C 1
ATOM 1024 O O . GLY A 1 132 ? -13.229 6.400 1.681 1.00 94.25 132 GLY A O 1
ATOM 1025 N N . ALA A 1 133 ? -12.890 8.339 2.735 1.00 93.56 133 ALA A N 1
ATOM 1026 C CA . ALA A 1 133 ? -13.321 7.842 4.046 1.00 93.56 133 ALA A CA 1
ATOM 1027 C C . ALA A 1 133 ? -14.711 7.170 4.034 1.00 93.56 133 ALA A C 1
ATOM 1029 O O . ALA A 1 133 ? -14.940 6.184 4.737 1.00 93.56 133 ALA A O 1
ATOM 1030 N N . ALA A 1 134 ? -15.654 7.684 3.238 1.00 91.56 134 ALA A N 1
ATOM 1031 C CA . ALA A 1 134 ? -16.971 7.069 3.093 1.00 91.56 134 ALA A CA 1
ATOM 1032 C C . ALA A 1 134 ? -16.898 5.698 2.401 1.00 91.56 134 ALA A C 1
ATOM 1034 O O . ALA A 1 134 ? -17.471 4.736 2.916 1.00 91.56 134 ALA A O 1
ATOM 1035 N N . ASP A 1 135 ? -16.131 5.593 1.315 1.00 93.94 135 ASP A N 1
ATOM 1036 C CA . ASP A 1 135 ? -15.972 4.356 0.543 1.00 93.94 135 ASP A CA 1
ATOM 1037 C C . ASP A 1 135 ? -15.275 3.264 1.355 1.00 93.94 135 ASP A C 1
ATOM 1039 O O . ASP A 1 135 ? -15.626 2.097 1.239 1.00 93.94 135 ASP A O 1
ATOM 1043 N N . VAL A 1 136 ? -14.340 3.634 2.238 1.00 97.25 136 VAL A N 1
ATOM 1044 C CA . VAL A 1 136 ? -13.647 2.697 3.144 1.00 97.25 136 VAL A CA 1
ATOM 1045 C C . VAL A 1 136 ? -14.534 2.260 4.316 1.00 97.25 136 VAL A C 1
ATOM 1047 O O . VAL A 1 136 ? -14.366 1.171 4.868 1.00 97.25 136 VAL A O 1
ATOM 1050 N N . THR A 1 137 ? -15.520 3.073 4.700 1.00 97.31 137 THR A N 1
ATOM 1051 C CA . THR A 1 137 ? -16.449 2.729 5.789 1.00 97.31 137 THR A CA 1
ATOM 1052 C C . THR A 1 137 ? -17.378 1.575 5.397 1.00 97.31 137 THR A C 1
ATOM 1054 O O . THR A 1 137 ? -17.742 0.761 6.245 1.00 97.31 137 THR A O 1
ATOM 1057 N N . LEU A 1 138 ? -17.742 1.464 4.117 1.00 95.44 138 LEU A N 1
ATOM 1058 C CA . LEU A 1 138 ? -18.608 0.394 3.621 1.00 95.44 138 LEU A CA 1
ATOM 1059 C C . LEU A 1 138 ? -18.015 -1.017 3.828 1.00 95.44 138 LEU A C 1
ATOM 1061 O O . LEU A 1 138 ? -18.674 -1.823 4.497 1.00 95.44 138 LEU A O 1
ATOM 1065 N N . PRO A 1 139 ? -16.787 -1.336 3.370 1.00 97.00 139 PRO A N 1
ATOM 1066 C CA . PRO A 1 139 ? -16.158 -2.620 3.658 1.00 97.00 139 PRO A CA 1
ATOM 1067 C C . PRO A 1 139 ? -15.817 -2.784 5.143 1.00 97.00 139 PRO A C 1
ATOM 1069 O O . PRO A 1 139 ? -15.749 -3.914 5.615 1.00 97.00 139 PRO A O 1
ATOM 1072 N N . LEU A 1 140 ? -15.672 -1.705 5.926 1.00 98.06 140 LEU A N 1
ATOM 1073 C CA . LEU A 1 140 ? -15.486 -1.828 7.383 1.00 98.06 140 LEU A CA 1
ATOM 1074 C C . LEU A 1 140 ? -16.705 -2.453 8.055 1.00 98.06 140 LEU A C 1
ATOM 1076 O O . LEU A 1 140 ? -16.572 -3.283 8.956 1.00 98.06 140 LEU A O 1
ATOM 1080 N N . VAL A 1 141 ? -17.892 -2.064 7.603 1.00 97.56 141 VAL A N 1
ATOM 1081 C CA . VAL A 1 141 ? -19.158 -2.574 8.128 1.00 97.56 141 VAL A CA 1
ATOM 1082 C C . VAL A 1 141 ? -19.506 -3.934 7.524 1.00 97.56 141 VAL A C 1
ATOM 1084 O O . VAL A 1 141 ? -19.964 -4.816 8.245 1.00 97.56 141 VAL A O 1
ATOM 1087 N N . THR A 1 142 ? -19.299 -4.110 6.219 1.00 96.19 142 THR A N 1
ATOM 1088 C CA . THR A 1 142 ? -19.851 -5.251 5.465 1.00 96.19 142 THR A CA 1
ATOM 1089 C C . THR A 1 142 ? -18.831 -6.336 5.123 1.00 96.19 142 THR A C 1
ATOM 1091 O O . THR A 1 142 ? -19.219 -7.473 4.873 1.00 96.19 142 THR A O 1
ATOM 1094 N N . GLY A 1 143 ? -17.537 -6.010 5.121 1.00 96.06 143 GLY A N 1
ATOM 1095 C CA . GLY A 1 143 ? -16.463 -6.875 4.626 1.00 96.06 143 GLY A CA 1
ATOM 1096 C C . GLY A 1 143 ? -16.265 -6.841 3.111 1.00 96.06 143 GLY A C 1
ATOM 1097 O O . GLY A 1 143 ? -15.280 -7.395 2.623 1.00 96.06 143 GLY A O 1
ATOM 1098 N N . GLU A 1 144 ? -17.161 -6.189 2.369 1.00 95.38 144 GLU A N 1
ATOM 1099 C CA . GLU A 1 144 ? -17.161 -6.160 0.909 1.00 95.38 144 GLU A CA 1
ATOM 1100 C C . GLU A 1 144 ? -17.269 -4.737 0.354 1.00 95.38 144 GLU A C 1
ATOM 1102 O O . GLU A 1 144 ? -17.739 -3.807 1.009 1.00 95.38 144 GLU A O 1
ATOM 1107 N N . THR A 1 145 ? -16.795 -4.556 -0.873 1.00 94.69 145 THR A N 1
ATOM 1108 C CA . THR A 1 145 ? -16.955 -3.313 -1.626 1.00 94.69 145 THR A CA 1
ATOM 1109 C C . THR A 1 145 ? -17.096 -3.604 -3.118 1.00 94.69 145 THR A C 1
ATOM 1111 O O . THR A 1 145 ? -16.969 -4.750 -3.559 1.00 94.69 145 THR A O 1
ATOM 1114 N N . TRP A 1 146 ? -17.371 -2.563 -3.896 1.00 94.25 146 TRP A N 1
ATOM 1115 C CA . TRP A 1 146 ? -17.514 -2.630 -5.341 1.00 94.25 146 TRP A CA 1
ATOM 1116 C C . TRP A 1 146 ? -16.350 -1.922 -6.019 1.00 94.25 146 TRP A C 1
ATOM 1118 O O . TRP A 1 146 ? -15.989 -0.811 -5.637 1.00 94.25 146 TRP A O 1
ATOM 1128 N N . PHE A 1 147 ? -15.807 -2.546 -7.058 1.00 93.19 147 PHE A N 1
ATOM 1129 C CA . PHE A 1 147 ? -14.818 -1.934 -7.935 1.00 93.19 147 PHE A CA 1
ATOM 1130 C C . PHE A 1 147 ? -15.273 -2.053 -9.380 1.00 93.19 147 PHE A C 1
ATOM 1132 O O . PHE A 1 147 ? -15.723 -3.115 -9.802 1.00 93.19 147 PHE A O 1
ATOM 1139 N N . ASN A 1 148 ? -15.097 -0.976 -10.141 1.00 94.12 148 ASN A N 1
ATOM 1140 C CA . ASN A 1 148 ? -14.922 -1.111 -11.580 1.00 94.12 148 ASN A CA 1
ATOM 1141 C C . ASN A 1 148 ? -13.487 -1.577 -11.800 1.00 94.12 148 ASN A C 1
ATOM 1143 O O . ASN A 1 148 ? -12.561 -0.909 -11.337 1.00 94.12 148 ASN A O 1
ATOM 1147 N N . VAL A 1 149 ? -13.302 -2.721 -12.454 1.00 95.38 149 VAL A N 1
ATOM 1148 C CA . VAL A 1 149 ? -11.970 -3.248 -12.755 1.00 95.38 149 VAL A CA 1
ATOM 1149 C C . VAL A 1 149 ? -11.244 -2.228 -13.640 1.00 95.38 149 VAL A C 1
ATOM 1151 O O . VAL A 1 149 ? -11.725 -1.938 -14.737 1.00 95.38 149 VAL A O 1
ATOM 1154 N N . PRO A 1 150 ? -10.130 -1.635 -13.182 1.00 95.06 150 PRO A N 1
ATOM 1155 C CA . PRO A 1 150 ? -9.429 -0.622 -13.957 1.00 95.06 150 PRO A CA 1
ATOM 1156 C C . PRO A 1 150 ? -8.575 -1.262 -15.055 1.00 95.06 150 PRO A C 1
ATOM 1158 O O . PRO A 1 150 ? -8.182 -2.426 -14.965 1.00 95.06 150 PRO A O 1
ATOM 1161 N N . GLU A 1 151 ? -8.234 -0.477 -16.074 1.00 96.75 151 GLU A N 1
ATOM 1162 C CA . GLU A 1 151 ? -7.149 -0.844 -16.984 1.00 96.75 151 GLU A CA 1
ATOM 1163 C C . GLU A 1 151 ? -5.805 -0.834 -16.237 1.00 96.75 151 GLU A C 1
ATOM 1165 O O . GLU A 1 151 ? -5.629 -0.131 -15.234 1.00 96.75 151 GLU A O 1
ATOM 1170 N N . ALA A 1 152 ? -4.826 -1.569 -16.761 1.00 96.62 152 ALA A N 1
ATOM 1171 C CA . ALA A 1 152 ? -3.455 -1.547 -16.269 1.00 96.62 152 ALA A CA 1
ATOM 1172 C C . ALA A 1 152 ? -2.502 -0.947 -17.310 1.00 96.62 152 ALA A C 1
ATOM 1174 O O . ALA A 1 152 ? -2.665 -1.148 -18.515 1.00 96.62 152 ALA A O 1
ATOM 1175 N N . ILE A 1 153 ? -1.475 -0.243 -16.840 1.00 96.62 153 ILE A N 1
ATOM 1176 C CA . ILE A 1 153 ? -0.290 0.101 -17.631 1.00 96.62 153 ILE A CA 1
ATOM 1177 C C . ILE A 1 153 ? 0.915 -0.669 -17.102 1.00 96.62 153 ILE A C 1
ATOM 1179 O O . ILE A 1 153 ? 1.005 -0.957 -15.908 1.00 96.62 153 ILE A O 1
ATOM 1183 N N . ASN A 1 154 ? 1.873 -0.940 -17.980 1.00 97.50 154 ASN A N 1
ATOM 1184 C CA . ASN A 1 154 ? 3.121 -1.591 -17.621 1.00 97.50 154 ASN A CA 1
ATOM 1185 C C . ASN A 1 154 ? 4.281 -0.596 -17.690 1.00 97.50 154 ASN A C 1
ATOM 1187 O O . ASN A 1 154 ? 4.598 -0.067 -18.757 1.00 97.50 154 ASN A O 1
ATOM 1191 N N . ILE A 1 155 ? 4.947 -0.376 -16.561 1.00 97.25 155 ILE A N 1
ATOM 1192 C CA . ILE A 1 155 ? 6.238 0.306 -16.513 1.00 97.25 155 ILE A CA 1
ATOM 1193 C C . ILE A 1 155 ? 7.322 -0.768 -16.428 1.00 97.25 155 ILE A C 1
ATOM 1195 O O . ILE A 1 155 ? 7.639 -1.303 -15.364 1.00 97.25 155 ILE A O 1
ATOM 1199 N N . ARG A 1 156 ? 7.895 -1.096 -17.583 1.00 97.62 156 ARG A N 1
ATOM 1200 C CA . ARG A 1 156 ? 8.896 -2.144 -17.736 1.00 97.62 156 ARG A CA 1
ATOM 1201 C C . ARG A 1 156 ? 10.285 -1.596 -17.425 1.00 97.62 156 ARG A C 1
ATOM 1203 O O . ARG A 1 156 ? 10.876 -0.865 -18.215 1.00 97.62 156 ARG A O 1
ATOM 1210 N N . LEU A 1 157 ? 10.827 -1.980 -16.278 1.00 97.62 157 LEU A N 1
ATOM 1211 C CA . LEU A 1 157 ? 12.157 -1.594 -15.825 1.00 97.62 157 LEU A CA 1
ATOM 1212 C C . LEU A 1 157 ? 13.225 -2.487 -16.466 1.00 97.62 157 LEU A C 1
ATOM 1214 O O . LEU A 1 157 ? 13.180 -3.717 -16.353 1.00 97.62 157 LEU A O 1
ATOM 1218 N N . VAL A 1 158 ? 14.219 -1.872 -17.102 1.00 97.69 158 VAL A N 1
ATOM 1219 C CA . VAL A 1 158 ? 15.380 -2.550 -17.696 1.00 97.69 158 VAL A CA 1
ATOM 1220 C C . VAL A 1 158 ? 16.685 -2.028 -17.113 1.00 97.69 158 VAL A C 1
ATOM 1222 O O . VAL A 1 158 ? 16.726 -0.969 -16.496 1.00 97.69 158 VAL A O 1
ATOM 1225 N N . GLY A 1 159 ? 17.763 -2.792 -17.287 1.00 96.06 159 GLY A N 1
ATOM 1226 C CA . GLY A 1 159 ? 19.057 -2.442 -16.711 1.00 96.06 159 GLY A CA 1
ATOM 1227 C C . GLY A 1 159 ? 19.103 -2.602 -15.188 1.00 96.06 159 GLY A C 1
ATOM 1228 O O . GLY A 1 159 ? 18.225 -3.215 -14.582 1.00 96.06 159 GLY A O 1
ATOM 1229 N N . ALA A 1 160 ? 20.157 -2.076 -14.568 1.00 95.06 160 ALA A N 1
ATOM 1230 C CA . ALA A 1 160 ? 20.344 -2.099 -13.120 1.00 95.06 160 ALA A CA 1
ATOM 1231 C C . ALA A 1 160 ? 20.702 -0.690 -12.621 1.00 95.06 160 ALA A C 1
ATOM 1233 O O . ALA A 1 160 ? 21.541 -0.043 -13.256 1.00 95.06 160 ALA A O 1
ATOM 1234 N N . PRO A 1 161 ? 20.119 -0.227 -11.496 1.00 92.56 161 PRO A N 1
ATOM 1235 C CA . PRO A 1 161 ? 20.503 1.039 -10.886 1.00 92.56 161 PRO A CA 1
ATOM 1236 C C . PRO A 1 161 ? 21.999 1.078 -10.568 1.00 92.56 161 PRO A C 1
ATOM 1238 O O . PRO A 1 161 ? 22.578 0.089 -10.108 1.00 92.56 161 PRO A O 1
ATOM 1241 N N . LYS A 1 162 ? 22.628 2.238 -10.777 1.00 90.06 162 LYS A N 1
ATOM 1242 C CA . LYS A 1 162 ? 24.017 2.465 -10.357 1.00 90.06 162 LYS A CA 1
ATOM 1243 C C . LYS A 1 162 ? 24.132 2.448 -8.823 1.00 90.06 162 LYS A C 1
ATOM 1245 O O . LYS A 1 162 ? 23.151 2.723 -8.128 1.00 90.06 162 LYS A O 1
ATOM 1250 N N . PRO A 1 163 ? 25.323 2.165 -8.263 1.00 89.62 163 PRO A N 1
ATOM 1251 C CA . PRO A 1 163 ? 25.543 2.273 -6.825 1.00 89.62 163 PRO A CA 1
ATOM 1252 C C . PRO A 1 163 ? 25.111 3.640 -6.278 1.00 89.62 163 PRO A C 1
ATOM 1254 O O . PRO A 1 163 ? 25.449 4.680 -6.842 1.00 89.62 163 PRO A O 1
ATOM 1257 N N . GLY A 1 164 ? 24.364 3.624 -5.174 1.00 86.94 164 GLY A N 1
ATOM 1258 C CA . GLY A 1 164 ? 23.821 4.828 -4.540 1.00 86.94 164 GLY A CA 1
ATOM 1259 C C . GLY A 1 164 ? 22.449 5.276 -5.056 1.00 86.94 164 GLY A C 1
ATOM 1260 O O . GLY A 1 164 ? 21.864 6.154 -4.434 1.00 86.94 164 GLY A O 1
ATOM 1261 N N . ILE A 1 165 ? 21.915 4.667 -6.122 1.00 90.56 165 ILE A N 1
ATOM 1262 C CA . ILE A 1 165 ? 20.555 4.936 -6.613 1.00 90.56 165 ILE A CA 1
ATOM 1263 C C . ILE A 1 165 ? 19.547 4.077 -5.840 1.00 90.56 165 ILE A C 1
ATOM 1265 O O . ILE A 1 165 ? 19.610 2.846 -5.869 1.00 90.56 165 ILE A O 1
ATOM 1269 N N . GLY A 1 166 ? 18.622 4.729 -5.134 1.00 92.19 166 GLY A N 1
ATOM 1270 C CA . GLY A 1 166 ? 17.562 4.093 -4.355 1.00 92.19 166 GLY A CA 1
ATOM 1271 C C . GLY A 1 166 ? 16.194 4.132 -5.040 1.00 92.19 166 GLY A C 1
ATOM 1272 O O . GLY A 1 166 ? 16.010 4.715 -6.106 1.00 92.19 166 GLY A O 1
ATOM 1273 N N . GLY A 1 167 ? 15.181 3.542 -4.396 1.00 94.12 167 GLY A N 1
ATOM 1274 C CA . GLY A 1 167 ? 13.816 3.515 -4.944 1.00 94.12 167 GLY A CA 1
ATOM 1275 C C . GLY A 1 167 ? 13.197 4.899 -5.154 1.00 94.12 167 GLY A C 1
ATOM 1276 O O . GLY A 1 167 ? 12.435 5.088 -6.097 1.00 94.12 167 GLY A O 1
ATOM 1277 N N . LYS A 1 168 ? 13.567 5.884 -4.322 1.00 93.25 168 LYS A N 1
ATOM 1278 C CA . LYS A 1 168 ? 13.135 7.280 -4.482 1.00 93.25 168 LYS A CA 1
ATOM 1279 C C . LYS A 1 168 ? 13.645 7.878 -5.794 1.00 93.25 168 LYS A C 1
ATOM 1281 O O . LYS A 1 168 ? 12.878 8.523 -6.501 1.00 93.25 168 LYS A O 1
ATOM 1286 N N . ASP A 1 169 ? 14.908 7.640 -6.126 1.00 93.19 169 ASP A N 1
ATOM 1287 C CA . ASP A 1 169 ? 15.510 8.121 -7.370 1.00 93.19 169 ASP A CA 1
ATOM 1288 C C . ASP A 1 169 ? 14.849 7.445 -8.577 1.00 93.19 169 ASP A C 1
ATOM 1290 O O . ASP A 1 169 ? 14.499 8.112 -9.550 1.00 93.19 169 ASP A O 1
ATOM 1294 N N . VAL A 1 170 ? 14.585 6.136 -8.471 1.00 94.38 170 VAL A N 1
ATOM 1295 C CA . VAL A 1 170 ? 13.869 5.348 -9.487 1.00 94.38 170 VAL A CA 1
ATOM 1296 C C . VAL A 1 170 ? 12.497 5.942 -9.800 1.00 94.38 170 VAL A C 1
ATOM 1298 O O . VAL A 1 170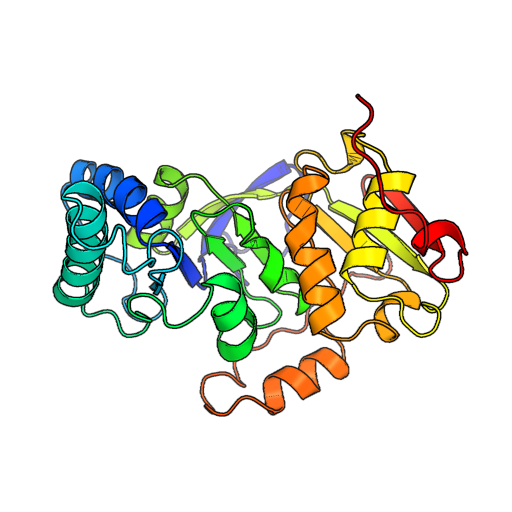 ? 12.216 6.241 -10.960 1.00 94.38 170 VAL A O 1
ATOM 1301 N N . ILE A 1 171 ? 11.649 6.170 -8.795 1.00 93.88 171 ILE A N 1
ATOM 1302 C CA . ILE A 1 171 ? 10.293 6.680 -9.040 1.00 93.88 171 ILE A CA 1
ATOM 1303 C C . ILE A 1 171 ? 10.269 8.152 -9.461 1.00 93.88 171 ILE A C 1
ATOM 1305 O O . ILE A 1 171 ? 9.446 8.532 -10.291 1.00 93.88 171 ILE A O 1
ATOM 1309 N N . LEU A 1 172 ? 11.201 8.980 -8.976 1.00 92.19 172 LEU A N 1
ATOM 1310 C CA . LEU A 1 172 ? 11.344 10.357 -9.458 1.00 92.19 172 LEU A CA 1
ATOM 1311 C C . LEU A 1 172 ? 11.788 10.408 -10.925 1.00 92.19 172 LEU A C 1
ATOM 1313 O O . LEU A 1 172 ? 11.284 11.235 -11.684 1.00 92.19 172 LEU A O 1
ATOM 1317 N N . TYR A 1 173 ? 12.681 9.510 -11.344 1.00 92.00 173 TYR A N 1
ATOM 1318 C CA . TYR A 1 173 ? 13.068 9.384 -12.746 1.00 92.00 173 TYR A CA 1
ATOM 1319 C C . TYR A 1 173 ? 11.895 8.918 -13.617 1.00 92.00 173 TYR A C 1
ATOM 1321 O O . TYR A 1 173 ? 11.644 9.510 -14.665 1.00 92.00 173 TYR A O 1
ATOM 1329 N N . ILE A 1 174 ? 11.115 7.932 -13.163 1.00 92.50 174 ILE A N 1
ATOM 1330 C CA . ILE A 1 174 ? 9.880 7.511 -13.845 1.00 92.50 174 ILE A CA 1
ATOM 1331 C C . ILE A 1 174 ? 8.918 8.698 -14.006 1.00 92.50 174 ILE A C 1
ATOM 1333 O O . ILE A 1 174 ? 8.451 8.960 -15.114 1.00 92.50 174 ILE A O 1
ATOM 1337 N N . LEU A 1 175 ? 8.668 9.457 -12.932 1.00 90.06 175 LEU A N 1
ATOM 1338 C CA . LEU A 1 175 ? 7.841 10.670 -12.953 1.00 90.06 175 LEU A CA 1
ATOM 1339 C C . LEU A 1 175 ? 8.373 11.720 -13.935 1.00 90.06 175 LEU A C 1
ATOM 1341 O O . LEU A 1 175 ? 7.593 12.403 -14.594 1.00 90.06 175 LEU A O 1
ATOM 1345 N N . GLN A 1 176 ? 9.692 11.854 -14.066 1.00 88.12 176 GLN A N 1
ATOM 1346 C CA . GLN A 1 176 ? 10.307 12.767 -15.025 1.00 88.12 176 GLN A CA 1
ATOM 1347 C C . GLN A 1 176 ? 10.113 12.301 -16.476 1.00 88.12 176 GLN A C 1
ATOM 1349 O O . GLN A 1 176 ? 9.801 13.123 -17.340 1.00 88.12 176 GLN A O 1
ATOM 1354 N N . VAL A 1 177 ? 10.305 11.007 -16.748 1.00 88.75 177 VAL A N 1
ATOM 1355 C CA . VAL A 1 177 ? 10.171 10.421 -18.091 1.00 88.75 177 VAL A CA 1
ATOM 1356 C C . VAL A 1 177 ? 8.718 10.461 -18.555 1.00 88.75 177 VAL A C 1
ATOM 1358 O O . VAL A 1 177 ? 8.439 10.917 -19.663 1.00 88.75 177 VAL A O 1
ATOM 1361 N N . LEU A 1 178 ? 7.791 10.036 -17.695 1.00 86.44 178 LEU A N 1
ATOM 1362 C CA . LEU A 1 178 ? 6.361 10.025 -17.999 1.00 86.44 178 LEU A CA 1
ATOM 1363 C C . LEU A 1 178 ? 5.727 11.419 -17.893 1.00 86.44 178 LEU A C 1
ATOM 1365 O O . LEU A 1 178 ? 4.704 11.668 -18.530 1.00 86.44 178 LEU A O 1
ATOM 1369 N N . LYS A 1 179 ? 6.367 12.347 -17.165 1.00 77.75 179 LYS A N 1
ATOM 1370 C CA . LYS A 1 179 ? 5.870 13.694 -16.834 1.00 77.75 179 LYS A CA 1
ATOM 1371 C C . LYS A 1 179 ? 4.532 13.630 -16.079 1.00 77.75 179 LYS A C 1
ATOM 1373 O O . LYS A 1 179 ? 4.072 12.570 -15.670 1.00 77.75 179 LYS A O 1
ATOM 1378 N N . ARG A 1 180 ? 3.866 14.781 -15.915 1.00 63.75 180 ARG A N 1
ATOM 1379 C CA . ARG A 1 180 ? 2.441 14.854 -15.531 1.00 63.75 180 ARG A CA 1
ATOM 1380 C C . ARG A 1 180 ? 1.541 14.453 -16.702 1.00 63.75 180 ARG A C 1
ATOM 1382 O O . ARG A 1 180 ? 0.724 15.243 -17.167 1.00 63.75 180 ARG A O 1
ATOM 1389 N N . ASN A 1 181 ? 1.759 13.266 -17.244 1.00 63.66 181 ASN A N 1
ATOM 1390 C CA . ASN A 1 181 ? 0.871 12.700 -18.238 1.00 63.66 181 ASN A CA 1
ATOM 1391 C C . ASN A 1 181 ? -0.232 11.907 -17.526 1.00 63.66 181 ASN A C 1
ATOM 1393 O O . ASN A 1 181 ? 0.027 11.206 -16.555 1.00 63.66 181 ASN A O 1
ATOM 1397 N N . THR A 1 182 ? -1.458 11.998 -18.029 1.00 76.44 182 THR A N 1
ATOM 1398 C CA . THR A 1 182 ? -2.637 11.278 -17.540 1.00 76.44 182 THR A CA 1
ATOM 1399 C C . THR A 1 182 ? -2.626 9.785 -17.889 1.00 76.44 182 THR A C 1
ATOM 1401 O O . THR A 1 182 ? -3.624 9.113 -17.654 1.00 76.44 182 THR A O 1
ATOM 1404 N N . ILE A 1 183 ? -1.537 9.241 -18.453 1.00 83.06 183 ILE A N 1
ATOM 1405 C CA . ILE A 1 183 ? -1.439 7.820 -18.836 1.00 83.06 183 ILE A CA 1
ATOM 1406 C C . ILE A 1 183 ? -1.762 6.891 -17.659 1.00 83.06 183 ILE A C 1
ATOM 1408 O O . ILE A 1 183 ? -2.501 5.928 -17.841 1.00 83.06 183 ILE A O 1
ATOM 1412 N N . ALA A 1 184 ? -1.262 7.187 -16.457 1.00 88.50 184 ALA A N 1
ATOM 1413 C CA . ALA A 1 184 ? -1.551 6.377 -15.274 1.00 88.50 184 ALA A CA 1
ATOM 1414 C C . ALA A 1 184 ? -2.866 6.761 -14.569 1.00 88.50 184 ALA A C 1
ATOM 1416 O O . ALA A 1 184 ? -3.299 6.018 -13.695 1.00 88.50 184 ALA A O 1
ATOM 1417 N N . SER A 1 185 ? -3.514 7.871 -14.951 1.00 91.19 185 SER A N 1
ATOM 1418 C CA . SER A 1 185 ? -4.770 8.322 -14.332 1.00 91.19 185 SER A CA 1
ATOM 1419 C C . SER A 1 185 ? 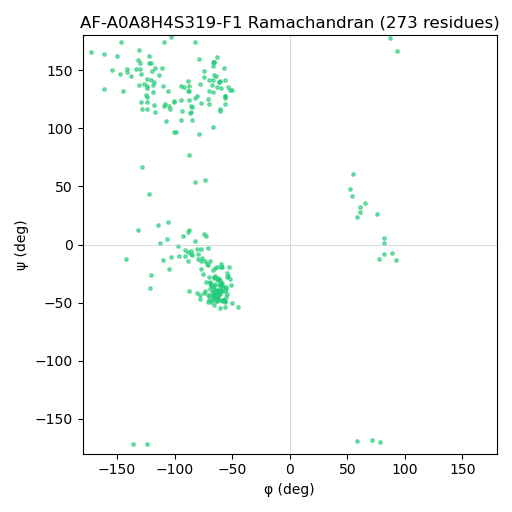-5.829 7.232 -14.408 1.00 91.19 185 SER A C 1
ATOM 1421 O O . SER A 1 185 ? -6.086 6.714 -15.494 1.00 91.19 185 SER A O 1
ATOM 1423 N N . ASP A 1 186 ? -6.430 6.909 -13.262 1.00 89.31 186 ASP A N 1
ATOM 1424 C CA . ASP A 1 186 ? -7.489 5.900 -13.117 1.00 89.31 186 ASP A CA 1
ATOM 1425 C C . ASP A 1 186 ? -7.088 4.488 -13.587 1.00 89.31 186 ASP A C 1
ATOM 1427 O O . ASP A 1 186 ? -7.936 3.655 -13.909 1.00 89.31 186 ASP A O 1
ATOM 1431 N N . ARG A 1 187 ? -5.780 4.196 -13.604 1.00 95.38 187 ARG A N 1
ATOM 1432 C CA . ARG A 1 187 ? -5.227 2.889 -13.975 1.00 95.38 187 ARG A CA 1
ATOM 1433 C C . ARG A 1 187 ? -4.382 2.293 -12.863 1.00 95.38 187 ARG A C 1
ATOM 1435 O O . ARG A 1 187 ? -3.831 2.998 -12.015 1.00 95.38 187 ARG A O 1
ATOM 1442 N N . ILE A 1 188 ? -4.259 0.972 -12.883 1.00 96.62 188 ILE A N 1
ATOM 1443 C CA . ILE A 1 188 ? -3.246 0.262 -12.102 1.00 96.62 188 ILE A CA 1
ATOM 1444 C C . ILE A 1 188 ? -1.904 0.390 -12.823 1.00 96.62 188 ILE A C 1
ATOM 1446 O O . ILE A 1 188 ? -1.827 0.255 -14.043 1.00 96.62 188 ILE A O 1
ATOM 1450 N N . VAL A 1 189 ? -0.837 0.630 -12.069 1.00 97.38 189 VAL A N 1
ATOM 1451 C CA . VAL A 1 189 ? 0.529 0.616 -12.590 1.00 97.38 189 VAL A CA 1
ATOM 1452 C C . VAL A 1 189 ? 1.200 -0.678 -12.155 1.00 97.38 189 VAL A C 1
ATOM 1454 O O . VAL A 1 189 ? 1.400 -0.922 -10.966 1.00 97.38 189 VAL A O 1
ATOM 1457 N N . GLU A 1 190 ? 1.568 -1.515 -13.114 1.00 97.88 190 GLU A N 1
ATOM 1458 C CA . GLU A 1 190 ? 2.394 -2.684 -12.844 1.00 97.88 190 GLU A CA 1
ATOM 1459 C C . GLU A 1 190 ? 3.844 -2.383 -13.226 1.00 97.88 190 GLU A C 1
ATOM 1461 O O . GLU A 1 190 ? 4.135 -2.032 -14.372 1.00 97.88 190 GLU A O 1
ATOM 1466 N N . PHE A 1 191 ? 4.769 -2.510 -12.271 1.00 97.94 191 PHE A N 1
ATOM 1467 C CA . PHE A 1 191 ? 6.196 -2.395 -12.568 1.00 97.94 191 PHE A CA 1
ATOM 1468 C C . PHE A 1 191 ? 6.771 -3.782 -12.837 1.00 97.94 191 PHE A C 1
ATOM 1470 O O . PHE A 1 191 ? 6.828 -4.636 -11.947 1.00 97.94 191 PHE A O 1
ATOM 1477 N N . THR A 1 192 ? 7.220 -4.000 -14.070 1.00 97.44 192 THR A N 1
ATOM 1478 C CA . THR A 1 192 ? 7.709 -5.304 -14.536 1.00 97.44 192 THR A CA 1
ATOM 1479 C C . THR A 1 192 ? 9.133 -5.204 -15.079 1.00 97.44 192 THR A C 1
ATOM 1481 O O . THR A 1 192 ? 9.792 -4.172 -14.974 1.00 97.44 192 THR A O 1
ATOM 1484 N N . GLY A 1 193 ? 9.624 -6.282 -15.689 1.00 96.50 193 GLY A N 1
ATOM 1485 C CA . GLY A 1 193 ? 10.891 -6.293 -16.408 1.00 96.50 193 GLY A CA 1
ATOM 1486 C C . GLY A 1 193 ? 12.089 -6.737 -15.564 1.00 96.50 193 GLY A C 1
ATOM 1487 O O . GLY A 1 193 ? 12.015 -6.851 -14.338 1.00 96.50 193 GLY A O 1
ATOM 1488 N N . PRO A 1 194 ? 13.222 -7.027 -16.226 1.00 96.88 194 PRO A N 1
ATOM 1489 C CA . PRO A 1 194 ? 14.403 -7.586 -15.574 1.00 96.88 194 PRO A CA 1
ATOM 1490 C C . PRO A 1 194 ? 15.040 -6.638 -14.550 1.00 96.88 194 PRO A C 1
ATOM 1492 O O . PRO A 1 194 ? 15.767 -7.108 -13.679 1.00 96.88 194 PRO A O 1
ATOM 1495 N N . GLY A 1 195 ? 14.765 -5.332 -14.622 1.00 96.62 195 GLY A N 1
ATOM 1496 C CA . GLY A 1 195 ? 15.267 -4.336 -13.678 1.00 96.62 195 GLY A CA 1
ATOM 1497 C C . GLY A 1 195 ? 14.724 -4.501 -12.257 1.00 96.62 195 GLY A C 1
ATOM 1498 O O . GLY A 1 195 ? 15.428 -4.199 -11.295 1.00 96.62 195 GLY A O 1
ATOM 1499 N N . VAL A 1 196 ? 13.518 -5.061 -12.097 1.00 96.94 196 VAL A N 1
ATOM 1500 C CA . VAL A 1 196 ? 12.850 -5.222 -10.789 1.00 96.94 196 VAL A CA 1
ATOM 1501 C C . VAL A 1 196 ? 13.677 -6.057 -9.808 1.00 96.94 196 VAL A C 1
ATOM 1503 O O . VAL A 1 196 ? 13.731 -5.745 -8.616 1.00 96.94 196 VAL A O 1
ATOM 1506 N N . ARG A 1 197 ? 14.393 -7.079 -10.296 1.00 96.00 197 ARG A N 1
ATOM 1507 C CA . ARG A 1 197 ? 15.236 -7.951 -9.456 1.00 96.00 197 ARG A CA 1
ATOM 1508 C C . ARG A 1 197 ? 16.390 -7.205 -8.776 1.00 96.00 197 ARG A C 1
ATOM 1510 O O . ARG A 1 197 ? 16.965 -7.708 -7.820 1.00 96.00 197 ARG A O 1
ATOM 1517 N N . HIS A 1 198 ? 16.751 -6.028 -9.290 1.00 95.94 198 HIS A N 1
ATOM 1518 C CA . HIS A 1 198 ? 17.806 -5.182 -8.737 1.00 95.94 198 HIS A CA 1
ATOM 1519 C C . HIS A 1 198 ? 17.285 -4.216 -7.664 1.00 95.94 198 HIS A C 1
ATOM 1521 O O . HIS A 1 198 ? 18.078 -3.535 -7.018 1.00 95.94 198 HIS A O 1
ATOM 1527 N N . LEU A 1 199 ? 15.967 -4.160 -7.449 1.00 96.44 199 LEU A N 1
ATOM 1528 C CA . LEU A 1 199 ? 15.347 -3.333 -6.422 1.00 96.44 199 LEU A CA 1
ATOM 1529 C C . LEU A 1 199 ? 15.134 -4.144 -5.145 1.00 96.44 199 LEU A C 1
ATOM 1531 O O . LEU A 1 199 ? 14.439 -5.165 -5.152 1.00 96.44 199 LEU A O 1
ATOM 1535 N N . SER A 1 200 ? 15.681 -3.643 -4.036 1.00 96.19 200 SER A N 1
ATOM 1536 C CA . SER A 1 200 ? 15.332 -4.128 -2.701 1.00 96.19 200 SER A CA 1
ATOM 1537 C C . SER A 1 200 ? 13.854 -3.872 -2.403 1.00 96.19 200 SER A C 1
ATOM 1539 O O . SER A 1 200 ? 13.218 -3.010 -3.008 1.00 96.19 200 SER A O 1
ATOM 1541 N N . LEU A 1 201 ? 13.308 -4.574 -1.415 1.00 96.31 201 LEU A N 1
ATOM 1542 C CA . LEU A 1 201 ? 11.938 -4.343 -0.962 1.00 96.31 201 LEU A CA 1
ATOM 1543 C C . LEU A 1 201 ? 11.704 -2.910 -0.454 1.00 96.31 201 LEU A C 1
ATOM 1545 O O . LEU A 1 201 ? 10.640 -2.351 -0.695 1.00 96.31 201 LEU A O 1
ATOM 1549 N N . ASP A 1 202 ? 12.687 -2.262 0.169 1.00 96.12 202 ASP A N 1
ATOM 1550 C CA . ASP A 1 202 ? 12.552 -0.847 0.545 1.00 96.12 202 ASP A CA 1
ATOM 1551 C C . ASP A 1 202 ? 12.531 0.074 -0.690 1.00 96.12 202 ASP A C 1
ATOM 1553 O O . ASP A 1 202 ? 11.802 1.066 -0.723 1.00 96.12 202 ASP A O 1
ATOM 1557 N N . ALA A 1 203 ? 13.282 -0.268 -1.745 1.00 97.06 203 ALA A N 1
ATOM 1558 C CA . ALA A 1 203 ? 13.222 0.465 -3.006 1.00 97.06 203 ALA A CA 1
ATOM 1559 C C . ALA A 1 203 ? 11.865 0.277 -3.704 1.00 97.06 203 ALA A C 1
ATOM 1561 O O . ALA A 1 203 ? 11.281 1.249 -4.178 1.00 97.06 203 ALA A O 1
ATOM 1562 N N . ARG A 1 204 ? 11.332 -0.949 -3.705 1.00 98.25 204 ARG A N 1
ATOM 1563 C CA . ARG A 1 204 ? 9.987 -1.258 -4.210 1.00 98.25 204 ARG A CA 1
ATOM 1564 C C . ARG A 1 204 ? 8.906 -0.517 -3.434 1.00 98.25 204 ARG A C 1
ATOM 1566 O O . ARG A 1 204 ? 8.005 0.031 -4.054 1.00 98.25 204 ARG A O 1
ATOM 1573 N N . PHE A 1 205 ? 9.031 -0.434 -2.108 1.00 98.19 205 PHE A N 1
ATOM 1574 C CA . PHE A 1 205 ? 8.128 0.348 -1.262 1.00 98.19 205 PHE A CA 1
ATOM 1575 C C . PHE A 1 205 ? 8.084 1.806 -1.709 1.00 98.19 205 PHE A C 1
ATOM 1577 O O . PHE A 1 205 ? 7.000 2.331 -1.926 1.00 98.19 205 PHE A O 1
ATOM 1584 N N . ALA A 1 206 ? 9.241 2.442 -1.913 1.00 97.25 206 ALA A N 1
ATOM 1585 C CA . ALA A 1 206 ? 9.292 3.823 -2.390 1.00 97.25 206 ALA A CA 1
ATOM 1586 C C . ALA A 1 206 ? 8.645 3.995 -3.779 1.00 97.25 206 ALA A C 1
ATOM 1588 O O . ALA A 1 206 ? 7.949 4.983 -4.006 1.00 97.25 206 ALA A O 1
ATOM 1589 N N . VAL A 1 207 ? 8.841 3.030 -4.685 1.00 97.31 207 VAL A N 1
ATOM 1590 C CA . VAL A 1 207 ? 8.245 3.035 -6.033 1.00 97.31 207 VAL A CA 1
ATOM 1591 C C . VAL A 1 207 ? 6.721 2.901 -5.981 1.00 97.31 207 VAL A C 1
ATOM 1593 O O . VAL A 1 207 ? 6.010 3.744 -6.526 1.00 97.31 207 VAL A O 1
ATOM 1596 N N . SER A 1 208 ? 6.207 1.893 -5.276 1.00 97.69 208 SER A N 1
ATOM 1597 C CA . SER A 1 208 ? 4.767 1.679 -5.102 1.00 97.69 208 SER A CA 1
ATOM 1598 C C . SER A 1 208 ? 4.093 2.832 -4.360 1.00 97.69 208 SER A C 1
ATOM 1600 O O . SER A 1 208 ? 3.049 3.306 -4.795 1.00 97.69 208 SER A O 1
ATOM 1602 N N . ASN A 1 209 ? 4.715 3.329 -3.285 1.00 97.31 209 ASN A N 1
ATOM 1603 C CA . ASN A 1 209 ? 4.221 4.454 -2.489 1.00 97.31 209 ASN A CA 1
ATOM 1604 C C . ASN A 1 209 ? 3.977 5.693 -3.355 1.00 97.31 209 ASN A C 1
ATOM 1606 O O . ASN A 1 209 ? 2.926 6.313 -3.246 1.00 97.31 209 ASN A O 1
ATOM 1610 N N . MET A 1 210 ? 4.917 6.015 -4.246 1.00 94.81 210 MET A N 1
ATOM 1611 C CA . MET A 1 210 ? 4.829 7.215 -5.075 1.00 94.81 210 MET A CA 1
ATOM 1612 C C . MET A 1 210 ? 4.053 7.033 -6.389 1.00 94.81 210 MET A C 1
ATOM 1614 O O . MET A 1 210 ? 4.108 7.869 -7.294 1.00 94.81 210 MET A O 1
ATOM 1618 N N . THR A 1 211 ? 3.338 5.917 -6.537 1.00 93.62 211 THR A N 1
ATOM 1619 C CA . THR A 1 211 ? 2.512 5.693 -7.728 1.00 93.62 211 THR A CA 1
ATOM 1620 C C . THR A 1 211 ? 1.297 6.620 -7.756 1.00 93.62 211 THR A C 1
ATOM 1622 O O . THR A 1 211 ? 0.847 7.009 -8.834 1.00 93.62 211 THR A O 1
ATOM 1625 N N . THR A 1 212 ? 0.805 7.053 -6.593 1.00 91.31 212 THR A N 1
ATOM 1626 C CA . THR A 1 212 ? -0.292 8.026 -6.533 1.00 91.31 212 THR A CA 1
ATOM 1627 C C . THR A 1 212 ? 0.089 9.372 -7.163 1.00 91.31 212 THR A C 1
ATOM 1629 O O . THR A 1 212 ? -0.773 10.027 -7.744 1.00 91.31 212 THR A O 1
ATOM 1632 N N . GLU A 1 213 ? 1.364 9.774 -7.149 1.00 90.94 213 GLU A N 1
ATOM 1633 C CA . GLU A 1 213 ? 1.852 10.993 -7.808 1.00 90.94 213 GLU A CA 1
ATOM 1634 C C . GLU A 1 213 ? 1.867 10.891 -9.344 1.00 90.94 213 GLU A C 1
ATOM 1636 O O . GLU A 1 213 ? 1.895 11.923 -10.018 1.00 90.94 213 GLU A O 1
ATOM 1641 N N . LEU A 1 214 ? 1.801 9.676 -9.909 1.00 87.88 214 LEU A N 1
ATOM 1642 C CA . LEU A 1 214 ? 1.542 9.448 -11.339 1.00 87.88 214 LEU A CA 1
ATOM 1643 C C . LEU A 1 214 ? 0.043 9.559 -11.682 1.00 87.88 214 LEU A C 1
ATOM 1645 O O . LEU A 1 214 ? -0.314 9.540 -12.857 1.00 87.88 214 LEU A O 1
ATOM 1649 N N . GLY A 1 215 ? -0.838 9.664 -10.682 1.00 88.81 215 GLY A N 1
ATOM 1650 C CA . GLY A 1 215 ? -2.290 9.540 -10.847 1.00 88.81 215 GLY A CA 1
ATOM 1651 C C . GLY A 1 215 ? -2.785 8.090 -10.894 1.00 88.81 215 GLY A C 1
ATOM 1652 O O . GLY A 1 215 ? -3.969 7.863 -11.127 1.00 88.81 215 GLY A O 1
ATOM 1653 N N . GLY A 1 216 ? -1.895 7.117 -10.667 1.00 93.50 216 GLY A N 1
ATOM 1654 C CA . GLY A 1 216 ? -2.257 5.704 -10.601 1.00 93.50 216 GLY A CA 1
ATOM 1655 C C . GLY A 1 216 ? -3.129 5.391 -9.391 1.00 93.50 216 GLY A C 1
ATOM 1656 O O . GLY A 1 216 ? -2.878 5.893 -8.296 1.00 93.50 216 GLY A O 1
ATOM 1657 N N . ILE A 1 217 ? -4.109 4.503 -9.574 1.00 95.06 217 ILE A N 1
ATOM 1658 C CA . ILE A 1 217 ? -4.943 3.971 -8.483 1.00 95.06 217 ILE A CA 1
ATOM 1659 C C . ILE A 1 217 ? -4.065 3.247 -7.457 1.00 95.06 217 ILE A C 1
ATOM 1661 O O . ILE A 1 217 ? -4.253 3.357 -6.245 1.00 95.06 217 ILE A O 1
ATOM 1665 N N . THR A 1 218 ? -3.108 2.471 -7.961 1.00 97.06 218 THR A N 1
ATOM 1666 C CA . THR A 1 218 ? -2.093 1.784 -7.170 1.00 97.06 218 THR A CA 1
ATOM 1667 C C . THR A 1 218 ? -0.914 1.383 -8.049 1.00 97.06 218 THR A C 1
ATOM 1669 O O . THR A 1 218 ? -1.030 1.364 -9.277 1.00 97.06 218 THR A O 1
ATOM 1672 N N . GLY A 1 219 ? 0.207 1.048 -7.414 1.00 96.88 219 GLY A N 1
ATOM 1673 C CA . GLY A 1 219 ? 1.407 0.557 -8.073 1.00 96.88 219 GLY A CA 1
ATOM 1674 C C . GLY A 1 219 ? 1.901 -0.721 -7.432 1.00 96.88 219 GLY A C 1
ATOM 1675 O O . GLY A 1 219 ? 2.211 -0.713 -6.240 1.00 96.88 219 GLY A O 1
ATOM 1676 N N . LEU A 1 220 ? 2.025 -1.805 -8.196 1.00 97.06 220 LEU A N 1
ATOM 1677 C CA . LEU A 1 220 ? 2.480 -3.084 -7.655 1.00 97.06 220 LEU A CA 1
ATOM 1678 C C . LEU A 1 220 ? 3.575 -3.752 -8.480 1.00 97.06 220 LEU A C 1
ATOM 1680 O O . LEU A 1 220 ? 3.766 -3.474 -9.663 1.00 97.06 220 LEU A O 1
ATOM 1684 N N . LEU A 1 221 ? 4.296 -4.641 -7.803 1.00 97.94 221 LEU A N 1
ATOM 1685 C CA . LEU A 1 221 ? 5.333 -5.485 -8.372 1.00 97.94 221 LEU A CA 1
ATOM 1686 C C . LEU A 1 221 ? 4.995 -6.941 -8.087 1.00 97.94 221 LEU A C 1
ATOM 1688 O O . LEU A 1 221 ? 4.618 -7.283 -6.963 1.00 97.94 221 LEU A O 1
ATOM 1692 N N . ALA A 1 222 ? 5.161 -7.799 -9.092 1.00 96.25 222 ALA A N 1
ATOM 1693 C CA . ALA A 1 222 ? 4.967 -9.227 -8.913 1.00 96.25 222 ALA A CA 1
ATOM 1694 C C . ALA A 1 222 ? 5.936 -9.767 -7.838 1.00 96.25 222 ALA A C 1
ATOM 1696 O O . ALA A 1 222 ? 7.127 -9.436 -7.849 1.00 96.25 222 ALA A O 1
ATOM 1697 N N . PRO A 1 223 ? 5.449 -10.598 -6.906 1.00 95.50 223 PRO A N 1
ATOM 1698 C CA . PRO A 1 223 ? 6.269 -11.151 -5.848 1.00 95.50 223 PRO A CA 1
ATOM 1699 C C . PRO A 1 223 ? 7.276 -12.173 -6.401 1.00 95.50 223 PRO A C 1
ATOM 1701 O O . PRO A 1 223 ? 6.982 -12.987 -7.282 1.00 95.50 223 PRO A O 1
ATOM 1704 N N . ASP A 1 224 ? 8.475 -12.141 -5.835 1.00 95.12 224 ASP A N 1
ATOM 1705 C CA . ASP A 1 224 ? 9.633 -12.959 -6.198 1.00 95.12 224 ASP A CA 1
ATOM 1706 C C . ASP A 1 224 ? 10.352 -13.501 -4.949 1.00 95.12 224 ASP A C 1
ATOM 1708 O O . ASP A 1 224 ? 9.870 -13.351 -3.823 1.00 95.12 224 ASP A O 1
ATOM 1712 N N . ASP A 1 225 ? 11.522 -14.115 -5.131 1.00 95.12 225 ASP A N 1
ATOM 1713 C CA . ASP A 1 225 ? 12.291 -14.720 -4.037 1.00 95.12 225 ASP A CA 1
ATOM 1714 C C . ASP A 1 225 ? 12.692 -13.689 -2.967 1.00 95.12 225 ASP A C 1
ATOM 1716 O O . ASP A 1 225 ? 12.652 -13.988 -1.774 1.00 95.12 225 ASP A O 1
ATOM 1720 N N . ILE A 1 226 ? 12.987 -12.442 -3.367 1.00 95.50 226 ILE A N 1
ATOM 1721 C CA . ILE A 1 226 ? 13.267 -11.330 -2.440 1.00 95.50 226 ILE A CA 1
ATOM 1722 C C . ILE A 1 226 ? 12.029 -11.040 -1.579 1.00 95.50 226 ILE A C 1
ATOM 1724 O O . ILE A 1 226 ? 12.131 -10.829 -0.368 1.00 95.50 226 ILE A O 1
ATOM 1728 N N . THR A 1 227 ? 10.848 -11.062 -2.197 1.00 96.12 227 THR A N 1
ATOM 1729 C CA . THR A 1 227 ? 9.564 -10.880 -1.509 1.00 96.12 227 THR A CA 1
ATOM 1730 C C . THR A 1 227 ? 9.292 -12.022 -0.530 1.00 96.12 227 THR A C 1
ATOM 1732 O O . THR A 1 227 ? 8.910 -11.788 0.619 1.00 96.12 227 THR A O 1
ATOM 1735 N N . GLN A 1 228 ? 9.524 -13.265 -0.955 1.00 94.44 228 GLN A N 1
ATOM 1736 C CA . GLN A 1 228 ? 9.351 -14.442 -0.110 1.00 94.44 228 GLN A CA 1
ATOM 1737 C C . GLN A 1 228 ? 10.305 -14.420 1.090 1.00 94.44 228 GLN A C 1
ATOM 1739 O O . GLN A 1 228 ? 9.884 -14.664 2.224 1.00 94.44 228 GLN A O 1
ATOM 1744 N N . GLU A 1 229 ? 11.575 -14.088 0.869 1.00 94.94 229 GLU A N 1
ATOM 1745 C CA . GLU A 1 229 ? 12.565 -13.987 1.935 1.00 94.94 229 GLU A CA 1
ATOM 1746 C C . GLU A 1 229 ? 12.194 -12.898 2.950 1.00 94.94 229 GLU A C 1
ATOM 1748 O O . GLU A 1 229 ? 12.264 -13.129 4.161 1.00 94.94 229 GLU A O 1
ATOM 1753 N N . PHE A 1 230 ? 11.734 -11.736 2.481 1.00 95.38 230 PHE A N 1
ATOM 1754 C CA . PHE A 1 230 ? 11.267 -10.659 3.350 1.00 95.38 230 PHE A CA 1
ATOM 1755 C C . PHE A 1 230 ? 10.125 -11.104 4.274 1.00 95.38 230 PHE A C 1
ATOM 1757 O O . PHE A 1 230 ? 10.193 -10.895 5.486 1.00 95.38 230 PHE A O 1
ATOM 1764 N N . ILE A 1 231 ? 9.109 -11.778 3.727 1.00 95.44 231 ILE A N 1
ATOM 1765 C CA . ILE A 1 231 ? 7.970 -12.289 4.503 1.00 95.44 231 ILE A CA 1
ATOM 1766 C C . ILE A 1 231 ? 8.436 -13.338 5.523 1.00 95.44 231 ILE A C 1
ATOM 1768 O O . ILE A 1 231 ? 8.038 -13.301 6.689 1.00 95.44 231 ILE A O 1
ATOM 1772 N N . ASN A 1 232 ? 9.340 -14.237 5.127 1.00 94.19 232 ASN A N 1
ATOM 1773 C CA . ASN A 1 232 ? 9.861 -15.289 6.002 1.00 94.19 232 ASN A CA 1
ATOM 1774 C C . ASN A 1 232 ? 10.670 -14.748 7.193 1.00 94.19 232 ASN A C 1
ATOM 1776 O O . ASN A 1 232 ? 10.691 -15.380 8.258 1.00 94.19 232 ASN A O 1
ATOM 1780 N N . ARG A 1 233 ? 11.289 -13.568 7.050 1.00 94.50 233 ARG A N 1
ATOM 1781 C CA . ARG A 1 233 ? 12.054 -12.883 8.107 1.00 94.50 233 ARG A CA 1
ATOM 1782 C C . ARG A 1 233 ? 11.186 -12.196 9.168 1.00 94.50 233 ARG A C 1
ATOM 1784 O O . ARG A 1 233 ? 11.718 -11.824 10.214 1.00 94.50 233 ARG A O 1
ATOM 1791 N N . ARG A 1 234 ? 9.871 -12.051 8.955 1.00 94.62 234 ARG A N 1
ATOM 1792 C CA . ARG A 1 234 ? 8.954 -11.466 9.954 1.00 94.62 234 ARG A CA 1
ATOM 1793 C C . ARG A 1 234 ? 9.005 -12.236 11.274 1.00 94.62 234 ARG A C 1
ATOM 1795 O O . ARG A 1 234 ? 9.286 -13.435 11.307 1.00 94.62 234 ARG A O 1
ATOM 1802 N N . LYS A 1 235 ? 8.727 -11.572 12.397 1.00 91.38 235 LYS A N 1
ATOM 1803 C CA . LYS A 1 235 ? 8.831 -12.222 13.719 1.00 91.38 235 LYS A CA 1
ATOM 1804 C C . LYS A 1 235 ? 7.644 -13.131 14.014 1.00 91.38 235 LYS A C 1
ATOM 1806 O O . LYS A 1 235 ? 7.817 -14.234 14.524 1.00 91.38 235 LYS A O 1
ATOM 1811 N N . LEU A 1 236 ? 6.436 -12.672 13.698 1.00 91.38 236 LEU A N 1
ATOM 1812 C CA . LEU A 1 236 ? 5.210 -13.378 14.048 1.00 91.38 236 LEU A CA 1
ATOM 1813 C C . LEU A 1 236 ? 4.844 -14.398 12.974 1.00 91.38 236 LEU A C 1
ATOM 1815 O O . LEU A 1 236 ? 4.639 -14.058 11.815 1.00 91.38 236 LEU A O 1
ATOM 1819 N N . THR A 1 237 ? 4.687 -15.655 13.378 1.00 89.44 237 THR A N 1
ATOM 1820 C CA . THR A 1 237 ? 4.340 -16.762 12.478 1.00 89.44 237 THR A CA 1
ATOM 1821 C C . THR A 1 237 ? 3.049 -16.499 11.702 1.00 89.44 237 THR A C 1
ATOM 1823 O O . THR A 1 237 ? 3.003 -16.746 10.504 1.00 89.44 237 THR A O 1
ATOM 1826 N N . ARG A 1 238 ? 2.024 -15.907 12.333 1.00 89.00 238 ARG A N 1
ATOM 1827 C CA . ARG A 1 238 ? 0.759 -15.537 11.666 1.00 89.00 238 ARG A CA 1
ATOM 1828 C C . ARG A 1 238 ? 0.931 -14.558 10.489 1.00 89.00 238 ARG A C 1
ATOM 1830 O O . ARG A 1 238 ? 0.048 -14.481 9.648 1.00 89.00 238 ARG A O 1
ATOM 1837 N N . HIS A 1 239 ? 2.053 -13.842 10.422 1.00 90.31 239 HIS A N 1
ATOM 1838 C CA . HIS A 1 239 ? 2.384 -12.881 9.366 1.00 90.31 239 HIS A CA 1
ATOM 1839 C C . HIS A 1 239 ? 3.204 -13.492 8.210 1.00 90.31 239 HIS A C 1
ATOM 1841 O O . HIS A 1 239 ? 3.691 -12.767 7.341 1.00 90.31 239 HIS A O 1
ATOM 1847 N N . LYS A 1 240 ? 3.391 -14.820 8.206 1.00 90.69 240 LYS A N 1
ATOM 1848 C CA . LYS A 1 240 ? 4.172 -15.555 7.193 1.00 90.69 240 LYS A CA 1
ATOM 1849 C C . LYS A 1 240 ? 3.327 -16.425 6.263 1.00 90.69 240 LYS A C 1
ATOM 1851 O O . LYS A 1 240 ? 3.839 -16.912 5.264 1.00 90.69 240 LYS A O 1
ATOM 1856 N N . TRP A 1 241 ? 2.060 -16.647 6.604 1.00 80.25 241 TRP A N 1
ATOM 1857 C CA . TRP A 1 241 ? 1.172 -17.581 5.903 1.00 80.25 241 TRP A CA 1
ATOM 1858 C C . TRP A 1 241 ? 0.080 -16.848 5.114 1.00 80.25 241 TRP A C 1
ATOM 1860 O O . TRP A 1 241 ? -0.074 -15.631 5.242 1.00 80.25 241 TRP A O 1
ATOM 1870 N N . ASN A 1 242 ? -0.706 -17.621 4.354 1.00 76.81 242 ASN A N 1
ATOM 1871 C CA . ASN A 1 242 ? -1.836 -17.173 3.525 1.00 76.81 242 ASN A CA 1
ATOM 1872 C C . ASN A 1 242 ? -1.449 -16.263 2.352 1.00 76.81 242 ASN A C 1
ATOM 1874 O O . ASN A 1 242 ? -2.189 -15.350 1.997 1.00 76.81 242 ASN A O 1
ATOM 1878 N N . THR A 1 243 ? -0.296 -16.528 1.747 1.00 84.00 243 THR A N 1
ATOM 1879 C CA . THR A 1 243 ? 0.179 -15.791 0.579 1.00 84.00 243 THR A CA 1
ATOM 1880 C C . THR A 1 243 ? -0.257 -16.466 -0.714 1.00 84.00 243 THR A C 1
ATOM 1882 O O . THR A 1 243 ? -0.097 -17.679 -0.860 1.00 84.00 243 THR A O 1
ATOM 1885 N N . ILE A 1 244 ? -0.741 -15.677 -1.675 1.00 86.94 244 ILE A N 1
ATOM 1886 C CA . ILE A 1 244 ? -0.986 -16.131 -3.045 1.00 86.94 244 ILE A CA 1
ATOM 1887 C C . ILE A 1 244 ? -0.080 -15.326 -3.975 1.00 86.94 244 ILE A C 1
ATOM 1889 O O . ILE A 1 244 ? -0.215 -14.114 -4.116 1.00 86.94 244 ILE A O 1
ATOM 1893 N N . TYR A 1 245 ? 0.870 -16.013 -4.604 1.00 87.38 245 TYR A N 1
ATOM 1894 C CA . TYR A 1 245 ? 1.871 -15.402 -5.474 1.00 87.38 245 TYR A CA 1
ATOM 1895 C C . TYR A 1 245 ? 1.340 -15.291 -6.905 1.00 87.38 245 TYR A C 1
ATOM 1897 O O . TYR A 1 245 ? 1.692 -16.099 -7.765 1.00 87.38 245 TYR A O 1
ATOM 1905 N N . PHE A 1 246 ? 0.470 -14.312 -7.153 1.00 90.25 246 PHE A N 1
ATOM 1906 C CA . PHE A 1 246 ? 0.048 -13.992 -8.516 1.00 90.25 246 PHE A CA 1
ATOM 1907 C C . PHE A 1 246 ? 1.220 -13.450 -9.333 1.00 90.25 246 PHE A C 1
ATOM 1909 O O . PHE A 1 246 ? 2.088 -12.753 -8.809 1.00 90.25 246 PHE A O 1
ATOM 1916 N N . LYS A 1 247 ? 1.230 -13.771 -10.622 1.00 90.38 247 LYS A N 1
ATOM 1917 C CA . LYS A 1 247 ? 2.136 -13.202 -11.617 1.00 90.38 247 LYS A CA 1
ATOM 1918 C C . LYS A 1 247 ? 1.308 -12.818 -12.839 1.00 90.38 247 LYS A C 1
ATOM 1920 O O . LYS A 1 247 ? 0.287 -13.469 -13.061 1.00 90.38 247 LYS A O 1
ATOM 1925 N N . PRO A 1 248 ? 1.725 -11.794 -13.596 1.00 91.25 248 PRO A N 1
ATOM 1926 C CA . PRO A 1 248 ? 1.086 -11.501 -14.865 1.00 91.25 248 PRO A CA 1
ATOM 1927 C C . PRO A 1 248 ? 1.224 -12.707 -15.797 1.00 91.25 248 PRO A C 1
ATOM 1929 O O . PRO A 1 248 ? 2.270 -13.370 -15.822 1.00 91.25 248 PRO A O 1
ATOM 1932 N N . ASP A 1 249 ? 0.163 -12.979 -16.550 1.00 91.50 249 ASP A N 1
ATOM 1933 C CA . ASP A 1 249 ? 0.193 -13.955 -17.631 1.00 91.50 249 ASP A CA 1
ATOM 1934 C C . ASP A 1 249 ? 1.125 -13.472 -18.755 1.00 91.50 249 ASP A C 1
ATOM 1936 O O . ASP A 1 249 ? 1.415 -12.280 -18.893 1.00 91.50 249 ASP A O 1
ATOM 1940 N N . VAL A 1 250 ? 1.637 -14.404 -19.562 1.00 90.25 250 VAL A N 1
ATOM 1941 C CA . VAL A 1 250 ? 2.599 -14.091 -20.640 1.00 90.25 250 VAL A CA 1
ATOM 1942 C C . VAL A 1 250 ? 1.980 -13.182 -21.707 1.00 90.25 250 VAL A C 1
ATOM 1944 O O . VAL A 1 250 ? 2.687 -12.394 -22.334 1.00 90.25 250 VAL A O 1
ATOM 1947 N N . ASP A 1 251 ? 0.673 -13.297 -21.900 1.00 90.31 251 ASP A N 1
ATOM 1948 C CA . ASP A 1 251 ? -0.157 -12.577 -22.859 1.00 90.31 251 ASP A CA 1
ATOM 1949 C C . ASP A 1 251 ? -1.035 -11.500 -22.200 1.00 90.31 251 ASP A C 1
ATOM 1951 O O . ASP A 1 251 ? -2.002 -11.045 -22.807 1.00 90.31 251 ASP A O 1
ATOM 1955 N N . ALA A 1 252 ? -0.695 -11.057 -20.983 1.00 92.31 252 ALA A N 1
ATOM 1956 C CA . ALA A 1 252 ? -1.408 -9.973 -20.315 1.00 92.31 252 ALA A CA 1
ATOM 1957 C C . ALA A 1 252 ? -1.425 -8.693 -21.173 1.00 92.31 252 ALA A C 1
ATOM 1959 O O . ALA A 1 252 ? -0.384 -8.180 -21.599 1.00 92.31 252 ALA A O 1
ATOM 1960 N N . GLU A 1 253 ? -2.624 -8.160 -21.404 1.00 93.62 253 GLU A N 1
ATOM 1961 C CA . GLU A 1 253 ? -2.832 -6.935 -22.171 1.00 93.62 253 GLU A CA 1
ATOM 1962 C C . GLU A 1 253 ? -2.746 -5.697 -21.268 1.00 93.62 253 GLU A C 1
ATOM 1964 O O . GLU A 1 253 ? -3.323 -5.648 -20.180 1.00 93.62 253 GLU A O 1
ATOM 1969 N N . TYR A 1 254 ? -2.048 -4.663 -21.743 1.00 96.25 254 TYR A N 1
ATOM 1970 C CA . TYR A 1 254 ? -1.904 -3.385 -21.047 1.00 96.25 254 TYR A CA 1
ATOM 1971 C C . TYR A 1 254 ? -2.364 -2.242 -21.944 1.00 96.25 254 TYR A C 1
ATOM 1973 O O . TYR A 1 254 ? -2.049 -2.214 -23.133 1.00 96.25 254 TYR A O 1
ATOM 1981 N N . ALA A 1 255 ? -3.019 -1.243 -21.353 1.00 95.81 255 ALA A N 1
ATOM 1982 C CA . ALA A 1 255 ? -3.428 -0.032 -22.064 1.00 95.81 255 ALA A CA 1
ATOM 1983 C C . ALA A 1 255 ? -2.221 0.760 -22.602 1.00 95.81 255 ALA A C 1
ATOM 1985 O O . ALA A 1 255 ? -2.315 1.444 -23.620 1.00 95.81 255 ALA A O 1
ATOM 1986 N N . ALA A 1 256 ? -1.076 0.667 -21.921 1.00 94.69 256 ALA A N 1
ATOM 1987 C CA . ALA A 1 256 ? 0.194 1.215 -22.376 1.00 94.69 256 ALA A CA 1
ATOM 1988 C C . ALA A 1 256 ? 1.372 0.450 -21.765 1.00 94.69 256 ALA A C 1
ATOM 1990 O O . ALA A 1 256 ? 1.294 -0.031 -20.632 1.00 94.69 256 ALA A O 1
ATOM 1991 N N . VAL A 1 257 ? 2.486 0.396 -22.497 1.00 95.88 257 VAL A N 1
ATOM 1992 C CA . VAL A 1 257 ? 3.759 -0.152 -22.017 1.00 95.88 257 VAL A CA 1
ATOM 1993 C C . VAL A 1 257 ? 4.843 0.908 -22.178 1.00 95.88 257 VAL A C 1
ATOM 1995 O O . VAL A 1 257 ? 5.040 1.445 -23.268 1.00 95.88 257 VAL A O 1
ATOM 1998 N N . HIS A 1 258 ? 5.563 1.194 -21.097 1.00 95.25 258 HIS A N 1
ATOM 1999 C CA . HIS A 1 258 ? 6.671 2.142 -21.073 1.00 95.25 258 HIS A CA 1
ATOM 2000 C C . HIS A 1 258 ? 7.929 1.464 -20.563 1.00 95.25 258 HIS A C 1
ATOM 2002 O O . HIS A 1 258 ? 7.953 0.948 -19.450 1.00 95.25 258 HIS A O 1
ATOM 2008 N N . GLU A 1 259 ? 8.987 1.497 -21.364 1.00 96.69 259 GLU A N 1
ATOM 2009 C CA . GLU A 1 259 ? 10.289 0.999 -20.941 1.00 96.69 259 GLU A CA 1
ATOM 2010 C C . GLU A 1 259 ? 11.093 2.099 -20.239 1.00 96.69 259 GLU A C 1
ATOM 2012 O O . GLU A 1 259 ? 11.193 3.220 -20.739 1.00 96.69 259 GLU A O 1
ATOM 2017 N N . ILE A 1 260 ? 11.662 1.774 -19.076 1.00 95.31 260 ILE A N 1
ATOM 2018 C CA . ILE A 1 260 ? 12.478 2.678 -18.260 1.00 95.31 260 ILE A CA 1
ATOM 2019 C C . ILE A 1 260 ? 13.840 2.034 -18.011 1.00 95.31 260 ILE A C 1
ATOM 2021 O O . ILE A 1 260 ? 13.938 0.995 -17.355 1.00 95.31 260 ILE A O 1
ATOM 2025 N N . ASP A 1 261 ? 14.895 2.674 -18.510 1.00 95.25 261 ASP A N 1
ATOM 2026 C CA . ASP A 1 261 ? 16.274 2.216 -18.345 1.00 95.25 261 ASP A CA 1
ATOM 2027 C C . ASP A 1 261 ? 16.893 2.736 -17.042 1.00 95.25 261 ASP A C 1
ATOM 2029 O O . ASP A 1 261 ? 17.152 3.930 -16.874 1.00 95.25 261 ASP A O 1
ATOM 2033 N N . LEU A 1 262 ? 17.161 1.813 -16.119 1.00 94.56 262 LEU A N 1
ATOM 2034 C CA . LEU A 1 262 ? 17.746 2.088 -14.810 1.00 94.56 262 LEU A CA 1
ATOM 2035 C C . LEU A 1 262 ? 19.260 2.349 -14.856 1.00 94.56 262 LEU A C 1
ATOM 2037 O O . LEU A 1 262 ? 19.845 2.665 -13.822 1.00 94.56 262 LEU A O 1
ATOM 2041 N N . THR A 1 263 ? 19.913 2.234 -16.016 1.00 91.25 263 THR A N 1
ATOM 2042 C CA . THR A 1 263 ? 21.344 2.556 -16.174 1.00 91.25 263 THR A CA 1
ATOM 2043 C C . THR A 1 263 ? 21.606 4.038 -16.449 1.00 91.25 263 THR A C 1
ATOM 2045 O O . THR A 1 263 ? 22.764 4.462 -16.480 1.00 91.25 263 THR A O 1
ATOM 2048 N N . ASN A 1 264 ? 20.549 4.834 -16.634 1.00 81.25 264 ASN A N 1
ATOM 2049 C CA . ASN A 1 264 ? 20.648 6.229 -17.041 1.00 81.25 264 ASN A CA 1
ATOM 2050 C C . ASN A 1 264 ? 21.368 7.106 -15.994 1.00 81.25 264 ASN A C 1
ATOM 2052 O O . ASN A 1 264 ? 21.218 6.924 -14.791 1.00 81.25 264 ASN A O 1
ATOM 2056 N N . ASP A 1 265 ? 22.131 8.101 -16.446 1.00 66.88 265 ASP A N 1
ATOM 2057 C CA . ASP A 1 265 ? 22.879 9.043 -15.600 1.00 66.88 265 ASP A CA 1
ATOM 2058 C C . ASP A 1 265 ? 22.028 10.189 -15.024 1.00 66.88 265 ASP A C 1
ATOM 2060 O O . ASP A 1 265 ? 22.510 11.007 -14.241 1.00 66.88 265 ASP A O 1
ATOM 2064 N N . VAL A 1 266 ? 20.749 10.278 -15.399 1.00 69.19 266 VAL A N 1
ATOM 2065 C CA . VAL A 1 266 ? 19.876 11.407 -15.030 1.00 69.19 266 VAL A CA 1
ATOM 2066 C C . VAL A 1 266 ? 19.429 11.389 -13.556 1.00 69.19 266 VAL A C 1
ATOM 2068 O O . VAL A 1 266 ? 19.026 12.438 -13.054 1.00 69.19 266 VAL A O 1
ATOM 2071 N N . PHE A 1 267 ? 19.584 10.277 -12.820 1.00 67.19 267 PHE A N 1
ATOM 2072 C CA . PHE A 1 267 ? 19.183 10.174 -11.402 1.00 67.19 267 PHE A CA 1
ATOM 2073 C C . PHE A 1 267 ? 19.780 11.259 -10.484 1.00 67.19 267 PHE A C 1
ATOM 2075 O O . PHE A 1 267 ? 19.188 11.595 -9.466 1.00 67.19 267 PHE A O 1
ATOM 2082 N N . TYR A 1 268 ? 20.922 11.853 -10.847 1.00 57.00 268 TYR A N 1
ATOM 2083 C CA . TYR A 1 268 ? 21.619 12.857 -10.032 1.00 57.00 268 TYR A CA 1
ATOM 2084 C C . TYR A 1 268 ? 21.077 14.291 -10.163 1.00 57.00 268 TYR A C 1
ATOM 2086 O O . TYR A 1 268 ? 21.656 15.217 -9.592 1.00 57.00 268 TYR A O 1
ATOM 2094 N N . ARG A 1 269 ? 20.000 14.522 -10.925 1.00 55.59 269 ARG A N 1
ATOM 2095 C CA . ARG A 1 269 ? 19.396 15.856 -11.066 1.00 55.59 269 ARG A CA 1
ATOM 2096 C C . ARG A 1 269 ? 18.159 15.975 -10.182 1.00 55.59 269 ARG A C 1
ATOM 2098 O O . ARG A 1 269 ? 17.062 15.598 -10.581 1.00 55.59 269 ARG A O 1
ATOM 2105 N N . THR A 1 270 ? 18.328 16.545 -8.992 1.00 54.91 270 THR A N 1
ATOM 2106 C CA . THR A 1 270 ? 17.208 16.962 -8.142 1.00 54.91 270 THR A CA 1
ATOM 2107 C C . THR A 1 270 ? 16.310 17.929 -8.912 1.00 54.91 270 THR A C 1
ATOM 2109 O O . THR A 1 270 ? 16.775 18.930 -9.461 1.00 54.91 270 THR A O 1
ATOM 2112 N N . LEU A 1 271 ? 15.010 17.635 -8.950 1.00 54.97 271 LEU A N 1
ATOM 2113 C CA . LEU A 1 271 ? 14.007 18.554 -9.474 1.00 54.97 271 LEU A CA 1
ATOM 2114 C C . LEU A 1 271 ? 13.948 19.768 -8.539 1.00 54.97 271 LEU A C 1
ATOM 2116 O O . LEU A 1 271 ? 13.359 19.703 -7.461 1.00 54.97 271 LEU A O 1
ATOM 2120 N N . TYR A 1 272 ? 14.574 20.875 -8.933 1.00 51.09 272 TYR A N 1
ATOM 2121 C CA . TYR A 1 272 ? 14.212 22.173 -8.375 1.00 51.09 272 TYR A CA 1
ATOM 2122 C C . TYR A 1 272 ? 12.743 22.445 -8.732 1.00 51.09 272 TYR A C 1
ATOM 2124 O O . TYR A 1 272 ? 12.340 22.136 -9.860 1.00 51.09 272 TYR A O 1
ATOM 2132 N N . PRO A 1 273 ? 11.931 23.017 -7.824 1.00 49.53 273 PRO A N 1
ATOM 2133 C CA . PRO A 1 273 ? 10.645 23.553 -8.232 1.00 49.53 273 PRO A CA 1
ATOM 2134 C C . PRO A 1 273 ? 10.916 24.580 -9.334 1.00 49.53 273 PRO A C 1
ATOM 2136 O O . PRO A 1 273 ? 11.683 25.521 -9.124 1.00 49.53 273 PRO A O 1
ATOM 2139 N N . ALA A 1 274 ? 10.344 24.369 -10.520 1.00 50.84 274 ALA A N 1
ATOM 2140 C CA . ALA A 1 274 ? 10.262 25.436 -11.504 1.00 50.84 274 ALA A CA 1
ATOM 2141 C C . ALA A 1 274 ? 9.438 26.553 -10.849 1.00 50.84 274 ALA A C 1
ATOM 2143 O O . ALA A 1 274 ? 8.297 26.304 -10.452 1.00 50.84 274 ALA A O 1
ATOM 2144 N N . GLY A 1 275 ? 10.081 27.700 -10.616 1.00 39.69 275 GLY A N 1
ATOM 2145 C CA . GLY A 1 275 ? 9.444 28.893 -10.056 1.00 39.69 275 GLY A CA 1
ATOM 2146 C C . GLY A 1 275 ? 8.386 29.483 -10.973 1.00 39.69 275 GLY A C 1
ATOM 2147 O O . GLY A 1 275 ? 8.372 29.129 -12.175 1.00 39.69 275 GLY A O 1
#

Secondary structure (DSSP, 8-state):
--BTT--S---TT-EEEEE-SEEEEEHHHHHHHHHHHHHTT----S-TTSEEEEE-SS--TTTTTSHHHHHHHHHHHHHHHHHT-S-EEEESS--HHHHHHHHT--TT-EEEESSGGGGGGGGGT-EEEE--HHHHHHHHHHSEEEEEPPPEEEEEEES-PPTT--HHHHHHHHHHHH-S-GGGTTSEEEEESGGGGGS-HHHHHHHHHTTGGGT-SEEEE---HHHHHHHHT-S-GGGSS--------TT---SEEEEEETT-GGGG-------